Protein AF-A0A060VW65-F1 (afdb_monomer)

Nearest PDB structures (foldseek):
  5bnf-assembly1_A  TM=9.179E-01  e=5.893E-21  Sus scrofa
  5bni-assembly2_B  TM=9.238E-01  e=1.793E-20  Sus scrofa
  3gh3-assembly1_A  TM=9.048E-01  e=2.548E-20  Bos taurus
  3gc6-assembly1_A  TM=9.077E-01  e=8.067E-19  Bos taurus
  3i9l-assembly1_B  TM=8.899E-01  e=3.289E-18  Aplysia californica

Radius of gyration: 24.09 Å; Cα contacts (8 Å, |Δi|>4): 482; chains: 1; bounding box: 47×82×67 Å

Sequence (299 aa):
MGLCAVLSLVVILAISLGVVHSHALSSSSPSSGSLKKTIIDKCEAFIQNNKSSSANNCQKIWSAFQQAFVGRDPCNVPMEAYDPLIHTVIQDPVCNRMLFWSKTKKIVHDFTEKRDCFLTLEDTLVGFIMNGLTWCGKEESNETFTTGCPGWTDCVNNTVRSFWNRASAAFADAACGDVTAMLNGSIATPFSPTSIFATIEVKRFKAAKVKSLSVVLVTKENKGTTCDDPSLQDLQKEIETKLKYNCKAVPESKIQDCISHPDTACGACCYVAGNLKCISQPIRSYHHLNSLDFVATEI

Structure (mmCIF, N/CA/C/O backbone):
data_AF-A0A060VW65-F1
#
_entry.id   AF-A0A060VW65-F1
#
loop_
_atom_site.group_PDB
_atom_site.id
_atom_site.type_symbol
_atom_site.label_atom_id
_atom_site.label_alt_id
_atom_site.label_comp_id
_atom_site.label_asym_id
_atom_site.label_entity_id
_atom_site.label_seq_id
_atom_site.pdbx_PDB_ins_code
_atom_site.Cartn_x
_atom_site.Cartn_y
_atom_site.Cartn_z
_atom_site.occupancy
_atom_site.B_iso_or_equiv
_atom_site.auth_seq_id
_atom_site.auth_comp_id
_atom_site.auth_asym_id
_atom_site.auth_atom_id
_atom_site.pdbx_PDB_model_num
ATOM 1 N N . MET A 1 1 ? 5.668 65.412 39.598 1.00 57.41 1 MET A N 1
ATOM 2 C CA . MET A 1 1 ? 6.238 64.190 38.979 1.00 57.41 1 MET A CA 1
ATOM 3 C C . MET A 1 1 ? 5.690 62.871 39.551 1.00 57.41 1 MET A C 1
ATOM 5 O O . MET A 1 1 ? 6.041 61.830 39.020 1.00 57.41 1 MET A O 1
ATOM 9 N N . GLY A 1 2 ? 4.821 62.869 40.578 1.00 58.75 2 GLY A N 1
ATOM 10 C CA . GLY A 1 2 ? 4.362 61.624 41.225 1.00 58.75 2 GLY A CA 1
ATOM 11 C C . GLY A 1 2 ? 3.142 60.932 40.597 1.00 58.75 2 GLY A C 1
ATOM 12 O O . GLY A 1 2 ? 3.055 59.715 40.653 1.00 58.75 2 GLY A O 1
ATOM 13 N N . LEU A 1 3 ? 2.218 61.664 39.962 1.00 51.56 3 LEU A N 1
ATOM 14 C CA . LEU A 1 3 ? 0.957 61.070 39.482 1.00 51.56 3 LEU A CA 1
ATOM 15 C C . LEU A 1 3 ? 1.128 60.205 38.217 1.00 51.56 3 LEU A C 1
ATOM 17 O O . LEU A 1 3 ? 0.553 59.124 38.132 1.00 51.56 3 LEU A O 1
ATOM 21 N N . CYS A 1 4 ? 1.964 60.635 37.263 1.00 54.97 4 CYS A N 1
ATOM 22 C CA . CYS A 1 4 ? 2.218 59.869 36.034 1.00 54.97 4 CYS A CA 1
ATOM 23 C C . CYS A 1 4 ? 2.999 58.575 36.292 1.00 54.97 4 CYS A C 1
ATOM 25 O O . CYS A 1 4 ? 2.760 57.581 35.619 1.00 54.97 4 CYS A O 1
ATOM 27 N N . ALA A 1 5 ? 3.904 58.559 37.276 1.00 58.34 5 ALA A N 1
ATOM 28 C CA . ALA A 1 5 ? 4.669 57.358 37.614 1.00 58.34 5 ALA A CA 1
ATOM 29 C C . ALA A 1 5 ? 3.778 56.265 38.229 1.00 58.34 5 ALA A C 1
ATOM 31 O O . ALA A 1 5 ? 3.939 55.087 37.917 1.00 58.34 5 ALA A O 1
ATOM 32 N N . VAL A 1 6 ? 2.799 56.661 39.051 1.00 60.84 6 VAL A N 1
ATOM 33 C CA . VAL A 1 6 ? 1.845 55.735 39.681 1.00 60.84 6 VAL A CA 1
ATOM 34 C C . VAL A 1 6 ? 0.867 55.165 38.650 1.00 60.84 6 VAL A C 1
ATOM 36 O O . VAL A 1 6 ? 0.644 53.958 38.634 1.00 60.84 6 VAL A O 1
ATOM 39 N N . LEU A 1 7 ? 0.345 55.992 37.736 1.00 57.66 7 LEU A N 1
ATOM 40 C CA . LEU A 1 7 ? -0.537 55.533 36.653 1.00 57.66 7 LEU A CA 1
ATOM 41 C C . LEU A 1 7 ? 0.166 54.544 35.709 1.00 57.66 7 LEU A C 1
ATOM 43 O O . LEU A 1 7 ? -0.415 53.518 35.362 1.00 57.66 7 LEU A O 1
ATOM 47 N N . SER A 1 8 ? 1.430 54.795 35.357 1.00 59.59 8 SER A N 1
ATOM 48 C CA . SER A 1 8 ? 2.210 53.877 34.517 1.00 59.59 8 SER A CA 1
ATOM 49 C C . SER A 1 8 ? 2.473 52.529 35.197 1.00 59.59 8 SER A C 1
ATOM 51 O O . SER A 1 8 ? 2.392 51.494 34.540 1.00 59.59 8 SER A O 1
ATOM 53 N N . LEU A 1 9 ? 2.729 52.506 36.513 1.00 59.59 9 LEU A N 1
ATOM 54 C CA . LEU A 1 9 ? 2.936 51.253 37.250 1.00 59.59 9 LEU A CA 1
ATOM 55 C C . LEU A 1 9 ? 1.658 50.401 37.334 1.00 59.59 9 LEU A C 1
ATOM 57 O O . LEU A 1 9 ? 1.726 49.180 37.199 1.00 59.59 9 LEU A O 1
ATOM 61 N N . VAL A 1 10 ? 0.496 51.036 37.522 1.00 60.78 10 VAL A N 1
ATOM 62 C CA . VAL A 1 10 ? -0.801 50.340 37.602 1.00 60.78 10 VAL A CA 1
ATOM 63 C C . VAL A 1 10 ? -1.179 49.715 36.256 1.00 60.78 10 VAL A C 1
ATOM 65 O O . VAL A 1 10 ? -1.656 48.582 36.224 1.00 60.78 10 VAL A O 1
ATOM 68 N N . VAL A 1 11 ? -0.903 50.397 35.139 1.00 59.19 11 VAL A N 1
ATOM 69 C CA . VAL A 1 11 ? -1.142 49.853 33.790 1.00 59.19 11 VAL A CA 1
ATOM 70 C C . VAL A 1 11 ? -0.221 48.661 33.496 1.00 59.19 11 VAL A C 1
ATOM 72 O O . VAL A 1 11 ? -0.685 47.654 32.969 1.00 59.19 11 VAL A O 1
ATOM 75 N N . ILE A 1 12 ? 1.054 48.716 33.895 1.00 59.62 12 ILE A N 1
ATOM 76 C CA . ILE A 1 12 ? 2.002 47.603 33.702 1.00 59.62 12 ILE A CA 1
ATOM 77 C C . ILE A 1 12 ? 1.599 46.373 34.534 1.00 59.62 12 ILE A C 1
ATOM 79 O O . ILE A 1 12 ? 1.676 45.252 34.033 1.00 59.62 12 ILE A O 1
ATOM 83 N N . LEU A 1 13 ? 1.118 46.566 35.768 1.00 56.78 13 LEU A N 1
ATOM 84 C CA . LEU A 1 13 ? 0.617 45.479 36.620 1.00 56.78 13 LEU A CA 1
ATOM 85 C C . LEU A 1 13 ? -0.703 44.877 36.108 1.00 56.78 13 LEU A C 1
ATOM 87 O O . LEU A 1 13 ? -0.894 43.666 36.186 1.00 56.78 13 LEU A O 1
ATOM 91 N N . ALA A 1 14 ? -1.599 45.688 35.539 1.00 57.28 14 ALA A N 1
ATOM 92 C CA . ALA A 1 14 ? -2.831 45.192 34.921 1.00 57.28 14 ALA A CA 1
ATOM 93 C C . ALA A 1 14 ? -2.553 44.390 33.635 1.00 57.28 14 ALA A C 1
ATOM 95 O O . ALA A 1 14 ? -3.196 43.368 33.394 1.00 57.28 14 ALA A O 1
ATOM 96 N N . ILE A 1 15 ? -1.557 44.802 32.839 1.00 55.16 15 ILE A N 1
ATOM 97 C CA . ILE A 1 15 ? -1.116 44.061 31.650 1.00 55.16 15 ILE A CA 1
ATOM 98 C C . ILE A 1 15 ? -0.409 42.764 32.060 1.00 55.16 15 ILE A C 1
ATOM 100 O O . ILE A 1 15 ? -0.684 41.723 31.471 1.00 55.16 15 ILE A O 1
ATOM 104 N N . SER A 1 16 ? 0.438 42.766 33.094 1.00 54.03 16 SER A N 1
ATOM 105 C CA . SER A 1 16 ? 1.102 41.535 33.541 1.00 54.03 16 SER A CA 1
ATOM 106 C C . SER A 1 16 ? 0.124 40.533 34.168 1.00 54.03 16 SER A C 1
ATOM 108 O O . SER A 1 16 ? 0.230 39.342 33.890 1.00 54.03 16 SER A O 1
ATOM 110 N N . LEU A 1 17 ? -0.895 40.980 34.909 1.00 49.06 17 LEU A N 1
ATOM 111 C CA . LEU A 1 17 ? -1.946 40.095 35.435 1.00 49.06 17 LEU A CA 1
ATOM 112 C C . LEU A 1 17 ? -2.916 39.592 34.347 1.00 49.06 17 LEU A C 1
ATOM 114 O O . LEU A 1 17 ? -3.362 38.447 34.427 1.00 49.06 17 LEU A O 1
ATOM 118 N N . GLY A 1 18 ? -3.192 40.387 33.305 1.00 47.22 18 GLY A N 1
ATOM 119 C CA . GLY A 1 18 ? -3.984 39.966 32.138 1.00 47.22 18 GLY A CA 1
ATOM 120 C C . GLY A 1 18 ? -3.244 39.000 31.199 1.00 47.22 18 GLY A C 1
ATOM 121 O O . GLY A 1 18 ? -3.854 38.091 30.631 1.00 47.22 18 GLY A O 1
ATOM 122 N N . VAL A 1 19 ? -1.919 39.137 31.084 1.00 47.88 19 VAL A N 1
ATOM 123 C CA . VAL A 1 19 ? -1.060 38.244 30.285 1.00 47.88 19 VAL A CA 1
ATOM 124 C C . VAL A 1 19 ? -0.793 36.923 31.017 1.00 47.88 19 VAL A C 1
ATOM 126 O O . VAL A 1 19 ? -0.760 35.872 30.381 1.00 47.88 19 VAL A O 1
ATOM 129 N N . VAL A 1 20 ? -0.709 36.923 32.352 1.00 45.88 20 VAL A N 1
ATOM 130 C CA . VAL A 1 20 ? -0.541 35.683 33.136 1.00 45.88 20 VAL A CA 1
ATOM 131 C C . VAL A 1 20 ? -1.845 34.867 33.231 1.00 45.88 20 VAL A C 1
ATOM 133 O O . VAL A 1 20 ? -1.782 33.648 33.354 1.00 45.88 20 VAL A O 1
ATOM 136 N N . HIS A 1 21 ? -3.025 35.481 33.063 1.00 41.69 21 HIS A N 1
ATOM 137 C CA . HIS A 1 21 ? -4.305 34.751 32.971 1.00 41.69 21 HIS A CA 1
ATOM 138 C C . HIS A 1 21 ? -4.647 34.208 31.571 1.00 41.69 21 HIS A C 1
ATOM 140 O O . HIS A 1 21 ? -5.617 33.467 31.437 1.00 41.69 21 HIS A O 1
ATOM 146 N N . SER A 1 22 ? -3.854 34.521 30.539 1.00 44.94 22 SER A N 1
ATOM 147 C CA . SER A 1 22 ? -4.140 34.110 29.149 1.00 44.94 22 SER A CA 1
ATOM 148 C C . SER A 1 22 ? -3.207 33.015 28.609 1.00 44.94 22 SER A C 1
ATOM 150 O O . SER A 1 22 ? -3.326 32.623 27.452 1.00 44.94 22 SER A O 1
ATOM 152 N N . HIS A 1 23 ? -2.310 32.474 29.442 1.00 38.62 23 HIS A N 1
ATOM 153 C CA . HIS A 1 23 ? -1.395 31.387 29.063 1.00 38.62 23 HIS A CA 1
ATOM 154 C C . HIS A 1 23 ? -1.543 30.108 29.895 1.00 38.62 23 HIS A C 1
ATOM 156 O O . HIS A 1 23 ? -0.679 29.235 29.847 1.00 38.62 23 HIS A O 1
ATOM 162 N N . ALA A 1 24 ? -2.697 29.903 30.533 1.00 37.97 24 ALA A N 1
ATOM 163 C CA . ALA A 1 24 ? -3.223 28.548 30.656 1.00 37.97 24 ALA A CA 1
ATOM 164 C C . ALA A 1 24 ? -3.790 28.145 29.283 1.00 37.97 24 ALA A C 1
ATOM 166 O O . ALA A 1 24 ? -5.002 28.035 29.097 1.00 37.97 24 ALA A O 1
ATOM 167 N N . LEU A 1 25 ? -2.904 27.981 28.288 1.00 40.22 25 LEU A N 1
ATOM 168 C CA . LEU A 1 25 ? -3.241 27.200 27.108 1.00 40.22 25 LEU A CA 1
ATOM 169 C C . LEU A 1 25 ? -3.577 25.815 27.634 1.00 40.22 25 LEU A C 1
ATOM 171 O O . LEU A 1 25 ? -2.693 25.055 28.021 1.00 40.22 25 LEU A O 1
ATOM 175 N N . SER A 1 26 ? -4.879 25.565 27.695 1.00 39.25 26 SER A N 1
ATOM 176 C CA . SER A 1 26 ? -5.518 24.267 27.735 1.00 39.25 26 SER A CA 1
ATOM 177 C C . SER A 1 26 ? -4.559 23.191 27.240 1.00 39.25 26 SER A C 1
ATOM 179 O O . SER A 1 26 ? -4.372 23.017 26.033 1.00 39.25 26 SER A O 1
ATOM 181 N N . SER A 1 27 ? -3.967 22.445 28.171 1.00 38.97 27 SER A N 1
ATOM 182 C CA . SER A 1 27 ? -3.438 21.116 27.907 1.00 38.97 27 SER A CA 1
ATOM 183 C C . SER A 1 27 ? -4.635 20.214 27.618 1.00 38.97 27 SER A C 1
ATOM 185 O O . SER A 1 27 ? -5.015 19.344 28.397 1.00 38.97 27 SER A O 1
ATOM 187 N N . SER A 1 28 ? -5.285 20.473 26.481 1.00 43.19 28 SER A N 1
ATOM 188 C CA . SER A 1 28 ? -6.210 19.540 25.876 1.00 43.19 28 SER A CA 1
ATOM 189 C C . SER A 1 28 ? -5.366 18.334 25.495 1.00 43.19 28 SER A C 1
ATOM 191 O O . SER A 1 28 ? -4.716 18.294 24.455 1.00 43.19 28 SER A O 1
ATOM 193 N N . SER A 1 29 ? -5.315 17.358 26.404 1.00 46.72 29 SER A N 1
ATOM 194 C CA . SER A 1 29 ? -5.031 15.984 26.010 1.00 46.72 29 SER A CA 1
ATOM 195 C C . SER A 1 29 ? -5.903 15.728 24.784 1.00 46.72 29 SER A C 1
ATOM 197 O O . SER A 1 29 ? -7.104 16.014 24.871 1.00 46.72 29 SER A O 1
ATOM 199 N N . PRO A 1 30 ? -5.353 15.303 23.635 1.00 49.19 30 PRO A N 1
ATOM 200 C CA . PRO A 1 30 ? -6.172 15.106 22.458 1.00 49.19 30 PRO A CA 1
ATOM 201 C C . PRO A 1 30 ? -7.094 13.922 22.746 1.00 49.19 30 PRO A C 1
ATOM 203 O O . PRO A 1 30 ? -6.716 12.755 22.679 1.00 49.19 30 PRO A O 1
ATOM 206 N N . SER A 1 31 ? -8.297 14.265 23.195 1.00 54.69 31 SER A N 1
ATOM 207 C CA . SER A 1 31 ? -9.314 13.327 23.617 1.00 54.69 31 SER A CA 1
ATOM 208 C C . SER A 1 31 ? -9.979 12.771 22.368 1.00 54.69 31 SER A C 1
ATOM 210 O O . SER A 1 31 ? -10.155 13.481 21.375 1.00 54.69 31 SER A O 1
ATOM 212 N N . SER A 1 32 ? -10.334 11.491 22.417 1.00 60.59 32 SER A N 1
ATOM 213 C CA . SER A 1 32 ? -11.078 10.703 21.423 1.00 60.59 32 SER A CA 1
ATOM 214 C C . SER A 1 32 ? -11.983 11.483 20.439 1.00 60.59 32 SER A C 1
ATOM 216 O O . SER A 1 32 ? -12.028 11.151 19.252 1.00 60.59 32 SER A O 1
ATOM 218 N N . GLY A 1 33 ? -12.661 12.552 20.883 1.00 72.50 33 GLY A N 1
ATOM 219 C CA . GLY A 1 33 ? -13.500 13.414 20.043 1.00 72.50 33 GLY A CA 1
ATOM 220 C C . GLY A 1 33 ? -12.774 14.109 18.879 1.00 72.50 33 GLY A C 1
ATOM 221 O O . GLY A 1 33 ? -13.357 14.240 17.804 1.00 72.50 33 GLY A O 1
ATOM 222 N N . SER A 1 34 ? -11.505 14.498 19.047 1.00 88.00 34 SER A N 1
ATOM 223 C CA . SER A 1 34 ? -10.718 15.153 17.986 1.00 88.00 34 SER A CA 1
ATOM 224 C C . SER A 1 34 ? -10.367 14.189 16.845 1.00 88.00 34 SER A C 1
ATOM 226 O O . SER A 1 34 ? -10.523 14.520 15.665 1.00 88.00 34 SER A O 1
ATOM 228 N N . LEU A 1 35 ? -9.981 12.952 17.183 1.00 93.56 35 LEU A N 1
ATOM 229 C CA . LEU A 1 35 ? -9.692 11.920 16.184 1.00 93.56 35 LEU A CA 1
ATOM 230 C C . LEU A 1 35 ? -10.960 11.525 15.422 1.00 93.56 35 LEU A C 1
ATOM 232 O O . LEU A 1 35 ? -10.948 11.483 14.192 1.00 93.56 35 LEU A O 1
ATOM 236 N N . LYS A 1 36 ? -12.064 11.289 16.145 1.00 95.69 36 LYS A N 1
ATOM 237 C CA . LYS A 1 36 ? -13.360 10.961 15.540 1.00 95.69 36 LYS A CA 1
ATOM 238 C C . LYS A 1 36 ? -13.780 12.016 14.523 1.00 95.69 36 LYS A C 1
ATOM 240 O O . LYS A 1 36 ? -14.146 11.672 13.401 1.00 95.69 36 LYS A O 1
ATOM 245 N N . LYS A 1 37 ? -13.710 13.293 14.913 1.00 95.81 37 LYS A N 1
ATOM 246 C CA . LYS A 1 37 ? -14.045 14.409 14.029 1.00 95.81 37 LYS A CA 1
ATOM 247 C C . LYS A 1 37 ? -13.149 14.426 12.791 1.00 95.81 37 LYS A C 1
ATOM 249 O O . LYS A 1 37 ? -13.673 14.456 11.6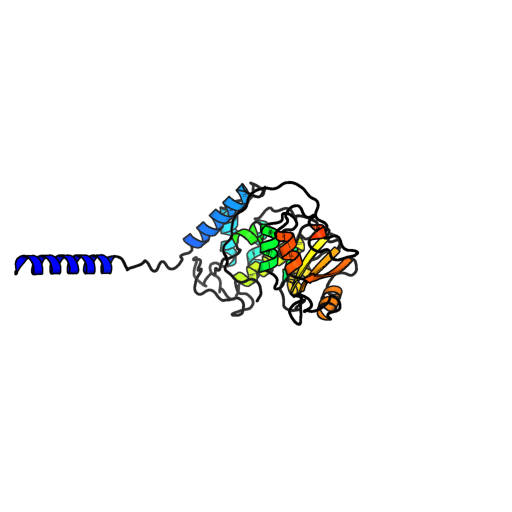87 1.00 95.81 37 LYS A O 1
ATOM 254 N N . THR A 1 38 ? -11.833 14.320 12.970 1.00 95.81 38 THR A N 1
ATOM 255 C CA . THR A 1 38 ? -10.871 14.287 11.857 1.00 95.81 38 THR A CA 1
ATOM 256 C C . THR A 1 38 ? -11.193 13.177 10.851 1.00 95.81 38 THR A C 1
ATOM 258 O O . THR A 1 38 ? -11.220 13.427 9.649 1.00 95.81 38 THR A O 1
ATOM 261 N N . ILE A 1 39 ? -11.477 11.957 11.319 1.00 96.19 39 ILE A N 1
ATOM 262 C CA . ILE A 1 39 ? -11.789 10.826 10.432 1.00 96.19 39 ILE A CA 1
ATOM 263 C C . ILE A 1 39 ? -13.117 11.031 9.698 1.00 96.19 39 ILE A C 1
ATOM 265 O O . ILE A 1 39 ? -13.190 10.761 8.500 1.00 96.19 39 ILE A O 1
ATOM 269 N N . ILE A 1 40 ? -14.155 11.515 10.387 1.00 97.00 40 ILE A N 1
ATOM 270 C CA . ILE A 1 40 ? -15.453 11.796 9.758 1.00 97.00 40 ILE A CA 1
ATOM 271 C C . ILE A 1 40 ? -15.307 12.890 8.701 1.00 97.00 40 ILE A C 1
ATOM 273 O O . ILE A 1 40 ? -15.729 12.673 7.569 1.00 97.00 40 ILE A O 1
ATOM 277 N N . ASP A 1 41 ? -14.651 14.004 9.032 1.00 96.06 41 ASP A N 1
ATOM 278 C CA . ASP A 1 41 ? -14.461 15.127 8.113 1.00 96.06 41 ASP A CA 1
ATOM 279 C C . ASP A 1 41 ? -13.675 14.678 6.859 1.00 96.06 41 ASP A C 1
ATOM 281 O O . ASP A 1 41 ? -14.077 14.970 5.731 1.00 96.06 41 ASP A O 1
ATOM 285 N N . LYS A 1 42 ? -12.596 13.891 7.028 1.00 95.50 42 LYS A N 1
ATOM 286 C CA . LYS A 1 42 ? -11.837 13.310 5.901 1.00 95.50 42 LYS A CA 1
ATOM 287 C C . LYS A 1 42 ? -12.691 12.351 5.067 1.00 95.50 42 LYS A C 1
ATOM 289 O O . LYS A 1 42 ? -12.603 12.367 3.842 1.00 95.50 42 LYS A O 1
ATOM 294 N N . CYS A 1 43 ? -13.508 11.517 5.708 1.00 96.38 43 CYS A N 1
ATOM 295 C CA . CYS A 1 43 ? -14.381 10.563 5.027 1.00 96.38 43 CYS A CA 1
ATOM 296 C C . CYS A 1 43 ? -15.445 11.271 4.178 1.00 96.38 43 CYS A C 1
ATOM 298 O O . CYS A 1 43 ? -15.616 10.942 3.004 1.00 96.38 43 CYS A O 1
ATOM 300 N N . GLU A 1 44 ? -16.121 12.274 4.739 1.00 95.00 44 GLU A N 1
ATOM 301 C CA . GLU A 1 44 ? -17.139 13.053 4.031 1.00 95.00 44 GLU A CA 1
ATOM 302 C C . GLU A 1 44 ? -16.526 13.815 2.852 1.00 95.00 44 GLU A C 1
ATOM 304 O O . GLU A 1 44 ? -17.058 13.755 1.741 1.00 95.00 44 GLU A O 1
ATOM 309 N N . ALA A 1 45 ? -15.362 14.441 3.057 1.00 93.38 45 ALA A N 1
ATOM 310 C CA . ALA A 1 45 ? -14.620 15.103 1.988 1.00 93.38 45 ALA A CA 1
ATOM 311 C C . ALA A 1 45 ? -14.221 14.125 0.871 1.00 93.38 45 ALA A C 1
ATOM 313 O O . ALA A 1 45 ? -14.345 14.451 -0.309 1.00 93.38 45 ALA A O 1
ATOM 314 N N . PHE A 1 46 ? -13.778 12.911 1.210 1.00 92.38 46 PHE A N 1
ATOM 315 C CA . PHE A 1 46 ? -13.427 11.910 0.205 1.00 92.38 46 PHE A CA 1
ATOM 316 C C . PHE A 1 46 ? -14.647 11.483 -0.620 1.00 92.38 46 PHE A C 1
ATOM 318 O O . PHE A 1 46 ? -14.568 11.428 -1.846 1.00 92.38 46 PHE A O 1
ATOM 325 N N . ILE A 1 47 ? -15.782 11.211 0.033 1.00 90.81 47 ILE A N 1
ATOM 326 C CA . ILE A 1 47 ? -17.016 10.790 -0.649 1.00 90.81 47 ILE A CA 1
ATOM 327 C C . ILE A 1 47 ? -17.519 11.877 -1.601 1.00 90.81 47 ILE A C 1
ATOM 329 O O . ILE A 1 47 ? -17.891 11.567 -2.732 1.00 90.81 47 ILE A O 1
ATOM 333 N N . GLN A 1 48 ? -17.492 13.140 -1.169 1.00 88.81 48 GLN A N 1
ATOM 334 C CA . GLN A 1 48 ? -17.936 14.273 -1.984 1.00 88.81 48 GLN A CA 1
ATOM 335 C C . GLN A 1 48 ? -17.064 14.480 -3.230 1.00 88.81 48 GLN A C 1
ATOM 337 O O . GLN A 1 48 ? -17.594 14.808 -4.291 1.00 88.81 48 GLN A O 1
ATOM 342 N N . ASN A 1 49 ? -15.750 14.264 -3.122 1.00 85.44 49 ASN A N 1
ATOM 343 C CA . ASN A 1 49 ? -14.807 14.617 -4.184 1.00 85.44 49 ASN A CA 1
ATOM 344 C C . ASN A 1 49 ? -14.448 13.457 -5.135 1.00 85.44 49 ASN A C 1
ATOM 346 O O . ASN A 1 49 ? -14.109 13.717 -6.286 1.00 85.44 49 ASN A O 1
ATOM 350 N N . ASN A 1 50 ? -14.547 12.185 -4.718 1.00 74.38 50 ASN A N 1
ATOM 351 C CA . ASN A 1 50 ? -13.885 11.074 -5.434 1.00 74.38 50 ASN A CA 1
ATOM 352 C C . ASN A 1 50 ? -14.795 10.057 -6.147 1.00 74.38 50 ASN A C 1
ATOM 354 O O . ASN A 1 50 ? -14.386 8.917 -6.349 1.00 74.38 50 ASN A O 1
ATOM 358 N N . LYS A 1 51 ? -16.035 10.404 -6.535 1.00 66.50 51 LYS A N 1
ATOM 359 C CA . LYS A 1 51 ? -17.025 9.431 -7.080 1.00 66.50 51 LYS A CA 1
ATOM 360 C C . LYS A 1 51 ? -17.121 8.135 -6.246 1.00 66.50 51 LYS A C 1
ATOM 362 O O . LYS A 1 51 ? -17.479 7.079 -6.766 1.00 66.50 51 LYS A O 1
ATOM 367 N N . SER A 1 52 ? -16.780 8.209 -4.958 1.00 76.00 52 SER A N 1
ATOM 368 C CA . SER A 1 52 ? -16.885 7.077 -4.048 1.00 76.00 52 SER A CA 1
ATOM 369 C C . SER A 1 52 ? -18.359 6.762 -3.829 1.00 76.00 52 SER A C 1
ATOM 371 O O . SER A 1 52 ? -19.225 7.626 -3.994 1.00 76.00 52 SER A O 1
ATOM 373 N N . SER A 1 53 ? -18.658 5.518 -3.463 1.00 80.31 53 SER A N 1
ATOM 374 C CA . SER A 1 53 ? -20.036 5.111 -3.219 1.00 80.31 53 SER A CA 1
ATOM 375 C C . SER A 1 53 ? -20.652 5.979 -2.124 1.00 80.31 53 SER A C 1
ATOM 377 O O . SER A 1 53 ? -20.170 5.993 -0.990 1.00 80.31 53 SER A O 1
ATOM 379 N N . SER A 1 54 ? -21.757 6.661 -2.436 1.00 77.19 54 SER A N 1
ATOM 380 C CA . SER A 1 54 ? -22.545 7.414 -1.450 1.00 77.19 54 SER A CA 1
ATOM 381 C C . SER A 1 54 ? -23.162 6.512 -0.374 1.00 77.19 54 SER A C 1
ATOM 383 O O . SER A 1 54 ? -23.650 7.007 0.638 1.00 77.19 54 SER A O 1
ATOM 385 N N . ALA A 1 55 ? -23.116 5.187 -0.564 1.00 85.00 55 ALA A N 1
ATOM 386 C CA . ALA A 1 55 ? -23.489 4.209 0.450 1.00 85.00 55 ALA A CA 1
ATOM 387 C C . ALA A 1 55 ? -22.447 4.080 1.581 1.00 85.00 55 ALA A C 1
ATOM 389 O O . ALA A 1 55 ? -22.770 3.522 2.633 1.00 85.00 55 ALA A O 1
ATOM 390 N N . ASN A 1 56 ? -21.223 4.597 1.404 1.00 91.00 56 ASN A N 1
ATOM 391 C CA . ASN A 1 56 ? -20.232 4.658 2.476 1.00 91.00 56 ASN A CA 1
ATOM 392 C C . ASN A 1 56 ? -20.728 5.582 3.596 1.00 91.00 56 ASN A C 1
ATOM 394 O O . ASN A 1 56 ? -20.992 6.763 3.390 1.00 91.00 56 ASN A O 1
ATOM 398 N N . ASN A 1 57 ? -20.852 5.039 4.808 1.00 95.44 57 ASN A N 1
ATOM 399 C CA . ASN A 1 57 ? -21.354 5.772 5.966 1.00 95.44 57 ASN A CA 1
ATOM 400 C C . ASN A 1 57 ? -20.210 6.062 6.944 1.00 95.44 57 ASN A C 1
ATOM 402 O O . ASN A 1 57 ? -19.748 5.161 7.645 1.00 95.44 57 ASN A O 1
ATOM 406 N N . CYS A 1 58 ? -19.789 7.326 7.029 1.00 96.75 58 CYS A N 1
ATOM 407 C CA . CYS A 1 58 ? -18.630 7.740 7.824 1.00 96.75 58 CYS A CA 1
ATOM 408 C C . CYS A 1 58 ? -18.768 7.456 9.329 1.00 96.75 58 CYS A C 1
ATOM 410 O O . CYS A 1 58 ? -17.774 7.150 9.985 1.00 96.75 58 CYS A O 1
ATOM 412 N N . GLN A 1 59 ? -19.988 7.467 9.881 1.00 97.19 59 GLN A N 1
ATOM 413 C CA . GLN A 1 59 ? -20.213 7.070 11.277 1.00 97.19 59 GLN A CA 1
ATOM 414 C C . GLN A 1 59 ? -20.010 5.565 11.470 1.00 97.19 59 GLN A C 1
ATOM 416 O O . GLN A 1 59 ? -19.353 5.163 12.426 1.00 97.19 59 GLN A O 1
ATOM 421 N N . LYS A 1 60 ? -20.523 4.730 10.556 1.00 97.56 60 LYS A N 1
ATOM 422 C CA . LYS A 1 60 ? -20.304 3.274 10.607 1.00 97.56 60 LYS A CA 1
ATOM 423 C C . LYS A 1 60 ? -18.832 2.918 10.422 1.00 97.56 60 LYS A C 1
ATOM 425 O O . LYS A 1 60 ? -18.334 2.063 11.144 1.00 97.56 60 LYS A O 1
ATOM 430 N N . ILE A 1 61 ? -18.142 3.602 9.507 1.00 97.50 61 ILE A N 1
ATOM 431 C CA . ILE A 1 61 ? -16.697 3.454 9.288 1.00 97.50 61 ILE A CA 1
ATOM 432 C C . ILE A 1 61 ? -15.938 3.778 10.578 1.00 97.50 61 ILE A C 1
ATOM 434 O O . ILE 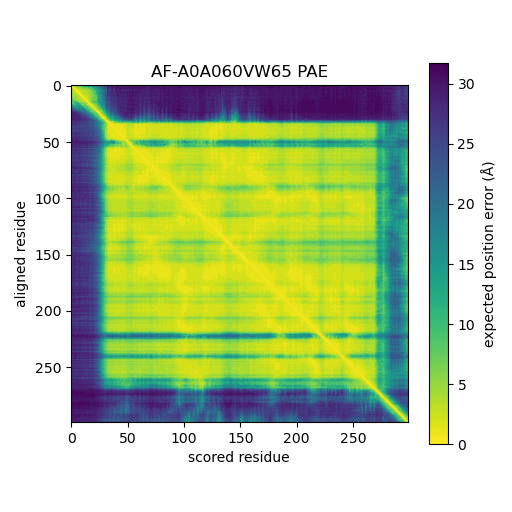A 1 61 ? -15.148 2.955 11.031 1.00 97.50 61 ILE A O 1
ATOM 438 N N . TRP A 1 62 ? -16.229 4.917 11.220 1.00 97.31 62 TRP A N 1
ATOM 439 C CA . TRP A 1 62 ? -15.639 5.254 12.518 1.00 97.31 62 TRP A CA 1
ATOM 440 C C . TRP A 1 62 ? -15.929 4.185 13.580 1.00 97.31 62 TRP A C 1
ATOM 442 O O . TRP A 1 62 ? -15.015 3.757 14.278 1.00 97.31 62 TRP A O 1
ATOM 452 N N . SER A 1 63 ? -17.180 3.735 13.709 1.00 97.38 63 SER A N 1
ATOM 453 C CA . SER A 1 63 ? -17.552 2.723 14.704 1.00 97.38 63 SER A CA 1
ATOM 454 C C . SER A 1 63 ? -16.813 1.399 14.490 1.00 97.38 63 SER A C 1
ATOM 456 O O . SER A 1 63 ? -16.295 0.838 15.454 1.00 97.38 63 SER A O 1
ATOM 458 N N . ALA A 1 64 ? -16.718 0.924 13.244 1.00 98.19 64 ALA A N 1
ATOM 459 C CA . ALA A 1 64 ? -15.985 -0.293 12.899 1.00 98.19 64 ALA A CA 1
ATOM 460 C C . ALA A 1 64 ? -14.474 -0.142 13.138 1.00 98.19 64 ALA A C 1
ATOM 462 O O . ALA A 1 64 ? -13.829 -1.058 13.641 1.00 98.19 64 ALA A O 1
ATOM 463 N N . PHE A 1 65 ? -13.918 1.031 12.827 1.00 98.06 65 PHE A N 1
ATOM 464 C CA . PHE A 1 65 ? -12.527 1.372 13.111 1.00 98.06 65 PHE A CA 1
ATOM 465 C C . PHE A 1 65 ? -12.227 1.370 14.618 1.00 98.06 65 PHE A C 1
ATOM 467 O O . PHE A 1 65 ? -11.286 0.718 15.064 1.00 98.06 65 PHE A O 1
ATOM 474 N N . GLN A 1 66 ? -13.046 2.062 15.412 1.00 97.56 66 GLN A N 1
ATOM 475 C CA . GLN A 1 66 ? -12.856 2.204 16.855 1.00 97.56 66 GLN A CA 1
ATOM 476 C C . GLN A 1 66 ? -12.932 0.852 17.584 1.00 97.56 66 GLN A C 1
ATOM 478 O O . GLN A 1 66 ? -12.157 0.588 18.507 1.00 97.56 66 GLN A O 1
ATOM 483 N N . GLN A 1 67 ? -13.829 -0.033 17.141 1.00 97.44 67 GLN A N 1
ATOM 484 C CA . GLN A 1 67 ? -14.009 -1.369 17.713 1.00 97.44 67 GLN A CA 1
ATOM 485 C C . GLN A 1 67 ? -12.739 -2.237 17.652 1.00 97.44 67 GLN A C 1
ATOM 487 O O . GLN A 1 67 ? -12.569 -3.139 18.477 1.00 97.44 67 GLN A O 1
ATOM 492 N N . ALA A 1 68 ? -11.837 -1.974 16.703 1.00 97.94 68 ALA A N 1
ATOM 493 C CA . ALA A 1 68 ? -10.631 -2.772 16.523 1.00 97.94 68 ALA A CA 1
ATOM 494 C C . ALA A 1 68 ? -9.666 -2.679 17.715 1.00 97.94 68 ALA A C 1
ATOM 496 O O . ALA A 1 68 ? -8.986 -3.658 18.012 1.00 97.94 68 ALA A O 1
ATOM 497 N N . PHE A 1 69 ? -9.610 -1.540 18.415 1.00 96.88 69 PHE A N 1
ATOM 498 C CA . PHE A 1 69 ? -8.553 -1.263 19.398 1.00 96.88 69 PHE A CA 1
ATOM 499 C C . PHE A 1 69 ? -9.042 -0.784 20.770 1.00 96.88 69 PHE A C 1
ATOM 501 O O . PHE A 1 69 ? -8.278 -0.851 21.730 1.00 96.88 69 PHE A O 1
ATOM 508 N N . VAL A 1 70 ? -10.273 -0.281 20.896 1.00 96.62 70 VAL A N 1
ATOM 509 C CA . VAL A 1 70 ? -10.784 0.197 22.191 1.00 96.62 70 VAL A CA 1
ATOM 510 C C . VAL A 1 70 ? -10.885 -0.954 23.197 1.00 96.62 70 VAL A C 1
ATOM 512 O O . VAL A 1 70 ? -11.269 -2.067 22.840 1.00 96.62 70 VAL A O 1
ATOM 515 N N . GLY A 1 71 ? -10.507 -0.688 24.451 1.00 96.31 71 GLY A N 1
ATOM 516 C CA . GLY A 1 71 ? -10.470 -1.683 25.523 1.00 96.31 71 GLY A CA 1
ATOM 517 C C . GLY A 1 71 ? -9.352 -2.721 25.407 1.00 96.31 71 GLY A C 1
ATOM 518 O O . GLY A 1 71 ? -9.338 -3.664 26.194 1.00 96.31 71 GLY A O 1
ATOM 519 N N . ARG A 1 72 ? -8.433 -2.589 24.439 1.00 96.88 72 ARG A N 1
ATOM 520 C CA . ARG A 1 72 ? -7.338 -3.543 24.201 1.00 96.88 72 ARG A CA 1
ATOM 521 C C . ARG A 1 72 ? -5.984 -2.964 24.592 1.00 96.88 72 ARG A C 1
ATOM 523 O O . ARG A 1 72 ? -5.777 -1.752 24.518 1.00 96.88 72 ARG A O 1
ATOM 530 N N . ASP A 1 73 ? -5.051 -3.853 24.924 1.00 96.81 73 ASP A N 1
ATOM 531 C CA . ASP A 1 73 ? -3.627 -3.528 24.981 1.00 96.81 73 ASP A CA 1
ATOM 532 C C . ASP A 1 73 ? -3.177 -2.988 23.608 1.00 96.81 73 ASP A C 1
ATOM 534 O O . ASP A 1 73 ? -3.329 -3.682 22.593 1.00 96.81 73 ASP A O 1
ATOM 538 N N . PRO A 1 74 ? -2.630 -1.759 23.542 1.00 96.50 74 PRO A N 1
ATOM 539 C CA . PRO A 1 74 ? -2.220 -1.143 22.287 1.00 96.50 74 PRO A CA 1
ATOM 540 C C . PRO A 1 74 ? -1.082 -1.876 21.564 1.00 96.50 74 PRO A C 1
ATOM 542 O O . PRO A 1 74 ? -0.874 -1.600 20.380 1.00 96.50 74 PRO A O 1
ATOM 545 N N . CYS A 1 75 ? -0.380 -2.797 22.234 1.00 97.38 75 CYS A N 1
ATOM 546 C CA . CYS A 1 75 ? 0.633 -3.684 21.661 1.00 97.38 75 CYS A CA 1
ATOM 547 C C . CYS A 1 75 ? 0.117 -5.072 21.256 1.00 97.38 75 CYS A C 1
ATOM 549 O O . CYS A 1 75 ? 0.872 -5.847 20.660 1.00 97.38 75 CYS A O 1
ATOM 551 N N . ASN A 1 76 ? -1.149 -5.387 21.541 1.00 97.25 76 ASN A N 1
ATOM 552 C CA . ASN A 1 76 ? -1.756 -6.685 21.264 1.00 97.25 76 ASN A CA 1
ATOM 553 C C . ASN A 1 76 ? -3.061 -6.545 20.463 1.00 97.25 76 ASN A C 1
ATOM 555 O O . ASN A 1 76 ? -4.116 -7.072 20.827 1.00 97.25 76 ASN A O 1
ATOM 559 N N . VAL A 1 77 ? -2.987 -5.819 19.346 1.00 97.94 77 VAL A N 1
ATOM 560 C CA . VAL A 1 77 ? -4.094 -5.679 18.395 1.00 97.94 77 VAL A CA 1
ATOM 561 C C . VAL A 1 77 ? -3.737 -6.462 17.131 1.00 97.94 77 VAL A C 1
ATOM 563 O O . VAL A 1 77 ? -2.870 -6.013 16.386 1.00 97.94 77 VAL A O 1
ATOM 566 N N . PRO A 1 78 ? -4.346 -7.628 16.852 1.00 97.62 78 PRO A N 1
ATOM 567 C CA . PRO A 1 78 ? -4.079 -8.362 15.615 1.00 97.62 78 PRO A CA 1
ATOM 568 C C . PRO A 1 78 ? -4.632 -7.605 14.399 1.00 97.62 78 PRO A C 1
ATOM 570 O O . PRO A 1 78 ? -5.583 -6.831 14.518 1.00 97.62 78 PRO A O 1
ATOM 573 N N . MET A 1 79 ? -4.066 -7.829 13.211 1.00 97.31 79 MET A N 1
ATOM 574 C CA . MET A 1 79 ? -4.506 -7.137 11.990 1.00 97.31 79 MET A CA 1
ATOM 575 C C . MET A 1 79 ? -5.965 -7.471 11.621 1.00 97.31 79 MET A C 1
ATOM 577 O O . MET A 1 79 ? -6.697 -6.614 11.129 1.00 97.31 79 MET A O 1
ATOM 581 N N . GLU A 1 80 ? -6.425 -8.678 11.948 1.00 98.19 80 GLU A N 1
ATOM 582 C CA . GLU A 1 80 ? -7.797 -9.168 11.766 1.00 98.19 80 GLU A CA 1
ATOM 583 C C . GLU A 1 80 ? -8.818 -8.377 12.596 1.00 98.19 80 GLU A C 1
ATOM 585 O O . GLU A 1 80 ? -9.994 -8.320 12.244 1.00 98.19 80 GLU A O 1
ATOM 590 N N . ALA A 1 81 ? -8.390 -7.681 13.660 1.00 98.44 81 ALA A N 1
ATOM 591 C CA . ALA A 1 81 ? -9.278 -6.795 14.414 1.00 98.44 81 ALA A CA 1
ATOM 592 C C . ALA A 1 81 ? -9.874 -5.675 13.537 1.00 98.44 81 ALA A C 1
ATOM 594 O O . ALA A 1 81 ? -10.937 -5.148 13.860 1.00 98.44 81 ALA A O 1
ATOM 595 N N . TYR A 1 82 ? -9.222 -5.344 12.416 1.00 98.62 82 TYR A N 1
ATOM 596 C CA . TYR A 1 82 ? -9.689 -4.365 11.436 1.00 98.62 82 TYR A CA 1
ATOM 597 C C . TYR A 1 82 ? -10.528 -4.966 10.293 1.00 98.62 82 TYR A C 1
ATOM 599 O O . TYR A 1 82 ? -10.986 -4.214 9.433 1.00 98.62 82 TYR A O 1
ATOM 607 N N . ASP A 1 83 ? -10.797 -6.277 10.273 1.00 98.38 83 ASP A N 1
ATOM 608 C CA . ASP A 1 83 ? -11.696 -6.896 9.281 1.00 98.38 83 ASP A CA 1
ATOM 609 C C . ASP A 1 83 ? -13.063 -6.199 9.174 1.00 98.38 83 ASP A C 1
ATOM 611 O O . ASP A 1 83 ? -13.494 -5.917 8.051 1.00 98.38 83 ASP A O 1
ATOM 615 N N . PRO A 1 84 ? -13.754 -5.858 10.285 1.00 98.25 84 PRO A N 1
ATOM 616 C CA . PRO A 1 84 ? -15.044 -5.175 10.207 1.00 98.25 84 PRO A CA 1
ATOM 617 C C . PRO A 1 84 ? -14.962 -3.826 9.487 1.00 98.25 84 PRO A C 1
ATOM 619 O O . PRO A 1 84 ? -15.871 -3.478 8.733 1.00 98.25 84 PRO A O 1
ATOM 622 N N . LEU A 1 85 ? -13.868 -3.078 9.676 1.00 97.88 85 LEU A N 1
ATOM 623 C CA . LEU A 1 85 ? -13.637 -1.814 8.979 1.00 97.88 85 LEU A CA 1
ATOM 624 C C . LEU A 1 85 ? -13.491 -2.04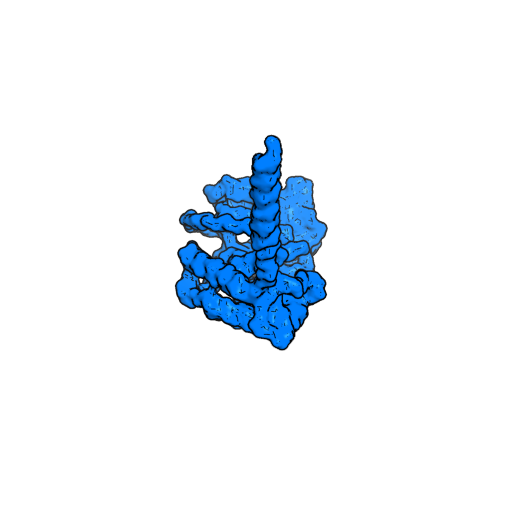2 7.472 1.00 97.88 85 LEU A C 1
ATOM 626 O O . LEU A 1 85 ? -14.173 -1.381 6.691 1.00 97.88 85 LEU A O 1
ATOM 630 N N . ILE A 1 86 ? -12.649 -2.999 7.071 1.00 96.81 86 ILE A N 1
ATOM 631 C CA . ILE A 1 86 ? -12.422 -3.310 5.654 1.00 96.81 86 ILE A CA 1
ATOM 632 C C . ILE A 1 86 ? -13.721 -3.741 4.966 1.00 96.81 86 ILE A C 1
ATOM 634 O O . ILE A 1 86 ? -13.998 -3.288 3.861 1.00 96.81 86 ILE A O 1
ATOM 638 N N . HIS A 1 87 ? -14.552 -4.554 5.622 1.00 95.62 87 HIS A N 1
ATOM 639 C CA . HIS A 1 87 ? -15.837 -4.992 5.065 1.00 95.62 87 HIS A CA 1
ATOM 640 C C . HIS A 1 87 ? -16.930 -3.913 5.081 1.00 95.62 87 HIS A C 1
ATOM 642 O O . HIS A 1 87 ? -17.915 -4.033 4.355 1.00 95.62 87 HIS A O 1
ATOM 648 N N . THR A 1 88 ? -16.786 -2.870 5.904 1.00 95.12 88 THR A N 1
ATOM 649 C CA . THR A 1 88 ? -17.744 -1.752 5.954 1.00 95.12 88 THR A CA 1
ATOM 650 C C . THR A 1 88 ? -17.590 -0.820 4.754 1.00 95.12 88 THR A C 1
ATOM 652 O O . THR A 1 88 ? -18.557 -0.174 4.349 1.00 95.12 88 THR A O 1
ATOM 655 N N . VAL A 1 89 ? -16.385 -0.729 4.192 1.00 92.62 89 VAL A N 1
ATOM 656 C CA . VAL A 1 89 ? -16.074 0.197 3.103 1.00 92.62 89 VAL A CA 1
ATOM 657 C C . VAL A 1 89 ? -16.385 -0.443 1.758 1.00 92.62 89 VAL A C 1
ATOM 659 O O . VAL A 1 89 ? -15.878 -1.508 1.417 1.00 92.62 89 VAL A O 1
ATOM 662 N N . ILE A 1 90 ? -17.193 0.251 0.963 1.00 87.56 90 ILE A N 1
ATOM 663 C CA . ILE A 1 90 ? -17.503 -0.124 -0.412 1.00 87.56 90 ILE A CA 1
ATOM 664 C C . ILE A 1 90 ? -16.555 0.641 -1.327 1.00 87.56 90 ILE A C 1
ATOM 666 O O . ILE A 1 90 ? -16.665 1.864 -1.466 1.00 87.56 90 ILE A O 1
ATOM 670 N N . GLN A 1 91 ? -15.633 -0.084 -1.953 1.00 85.56 91 GLN A N 1
ATOM 671 C CA . GLN A 1 91 ? -14.711 0.476 -2.928 1.00 85.56 91 GLN A CA 1
ATOM 672 C C . GLN A 1 91 ? -14.363 -0.558 -3.995 1.00 85.56 91 GLN A C 1
ATOM 674 O O . GLN A 1 91 ? -13.850 -1.633 -3.685 1.00 85.56 91 GLN A O 1
ATOM 679 N N . ASP A 1 92 ? -14.608 -0.203 -5.253 1.00 87.81 92 ASP A N 1
ATOM 680 C CA . ASP A 1 92 ? -14.221 -1.035 -6.385 1.00 87.81 92 ASP A CA 1
ATOM 681 C C . ASP A 1 92 ? -12.715 -0.910 -6.661 1.00 87.81 92 ASP A C 1
ATOM 683 O O . ASP A 1 92 ? -12.145 0.181 -6.543 1.00 87.81 92 ASP A O 1
ATOM 687 N N . PRO A 1 93 ? -12.040 -2.004 -7.049 1.00 87.94 93 PRO A N 1
ATOM 688 C CA . PRO A 1 93 ? -10.644 -1.933 -7.441 1.00 87.94 93 PRO A CA 1
ATOM 689 C C . PRO A 1 93 ? -10.476 -1.169 -8.758 1.00 87.94 93 PRO A C 1
ATOM 691 O O . PRO A 1 93 ? -11.182 -1.400 -9.742 1.00 87.94 93 PRO A O 1
ATOM 694 N N . VAL A 1 94 ? -9.464 -0.307 -8.813 1.00 89.00 94 VAL A N 1
ATOM 695 C CA . VAL A 1 94 ? -9.067 0.420 -10.027 1.00 89.00 94 VAL A CA 1
ATOM 696 C C . VAL A 1 94 ? -8.046 -0.393 -10.829 1.00 89.00 94 VAL A C 1
ATOM 698 O O . VAL A 1 94 ? -6.848 -0.109 -10.827 1.00 89.00 94 VAL A O 1
ATOM 701 N N . CYS A 1 95 ? -8.517 -1.447 -11.508 1.00 91.75 95 CYS A N 1
ATOM 702 C CA . CYS A 1 95 ? -7.646 -2.362 -12.256 1.00 91.75 95 CYS A CA 1
ATOM 703 C C . CYS A 1 95 ? -6.698 -1.631 -13.222 1.00 91.75 95 CYS A C 1
ATOM 705 O O . CYS A 1 95 ? -7.072 -0.645 -13.860 1.00 91.75 95 CYS A O 1
ATOM 707 N N . ASN A 1 96 ? -5.489 -2.172 -13.392 1.00 92.25 96 ASN A N 1
ATOM 708 C CA . ASN A 1 96 ? -4.396 -1.600 -14.197 1.00 92.25 96 ASN A CA 1
ATOM 709 C C . ASN A 1 96 ? -3.765 -0.309 -13.637 1.00 92.25 96 ASN A C 1
ATOM 711 O O . ASN A 1 96 ? -2.802 0.191 -14.210 1.00 92.25 96 ASN A O 1
ATOM 715 N N . ARG A 1 97 ? -4.303 0.258 -12.547 1.00 90.56 97 ARG A N 1
ATOM 716 C CA . ARG A 1 97 ? -3.864 1.547 -11.986 1.00 90.56 97 ARG A CA 1
ATOM 717 C C . ARG A 1 97 ? -3.368 1.458 -10.542 1.00 90.56 97 ARG A C 1
ATOM 719 O O . ARG A 1 97 ? -2.977 2.471 -9.974 1.00 90.56 97 ARG A O 1
ATOM 726 N N . MET A 1 98 ? -3.378 0.275 -9.939 1.00 94.56 98 MET A N 1
ATOM 727 C CA . MET A 1 98 ? -2.964 0.102 -8.546 1.00 94.56 98 MET A CA 1
ATOM 728 C C . MET A 1 98 ? -1.438 0.167 -8.434 1.00 94.56 98 MET A C 1
ATOM 730 O O . MET A 1 98 ? -0.724 -0.577 -9.118 1.00 94.56 98 MET A O 1
ATOM 734 N N . LEU A 1 99 ? -0.960 1.073 -7.581 1.00 95.81 99 LEU A N 1
ATOM 735 C CA . LEU A 1 99 ? 0.453 1.341 -7.340 1.00 95.81 99 LEU A CA 1
ATOM 736 C C . LEU A 1 99 ? 0.819 1.016 -5.893 1.00 95.81 99 LEU A C 1
ATOM 738 O O . LEU A 1 99 ? 0.365 1.657 -4.950 1.00 95.81 99 LEU A O 1
ATOM 742 N N . PHE A 1 100 ? 1.680 0.020 -5.751 1.00 97.94 100 PHE A N 1
ATOM 743 C CA . PHE A 1 100 ? 2.339 -0.344 -4.508 1.00 97.94 100 PHE A CA 1
ATOM 744 C C . PHE A 1 100 ? 3.658 0.411 -4.394 1.00 97.94 100 PHE A C 1
ATOM 746 O O . PHE A 1 100 ? 4.229 0.862 -5.395 1.00 97.94 100 PHE A O 1
ATOM 753 N N . TRP A 1 101 ? 4.177 0.546 -3.184 1.00 97.56 101 TRP A N 1
ATOM 754 C CA . TRP A 1 101 ? 5.435 1.238 -2.978 1.00 97.56 101 TRP A CA 1
ATOM 755 C C . TRP A 1 101 ? 6.146 0.740 -1.723 1.00 97.56 101 TRP A C 1
ATOM 757 O O . TR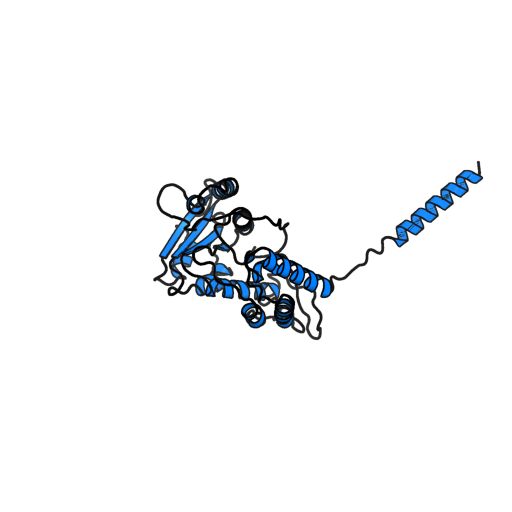P A 1 101 ? 5.518 0.254 -0.792 1.00 97.56 101 TRP A O 1
ATOM 767 N N . SER A 1 102 ? 7.474 0.839 -1.715 1.00 96.69 102 SER A N 1
ATOM 768 C CA . SER A 1 102 ? 8.301 0.500 -0.552 1.00 96.69 102 SER A CA 1
ATOM 769 C C . SER A 1 102 ? 9.487 1.452 -0.504 1.00 96.69 102 SER A C 1
ATOM 771 O O . SER A 1 102 ? 10.303 1.506 -1.433 1.00 96.69 102 SER A O 1
ATOM 773 N N . LYS A 1 103 ? 9.567 2.225 0.587 1.00 94.81 103 LYS A N 1
ATOM 774 C CA . LYS A 1 103 ? 10.603 3.249 0.838 1.00 94.81 103 LYS A CA 1
ATOM 775 C C . LYS A 1 103 ? 10.700 4.346 -0.234 1.00 94.81 103 LYS A C 1
ATOM 777 O O . LYS A 1 103 ? 11.766 4.927 -0.447 1.00 94.81 103 LYS A O 1
ATOM 782 N N . THR A 1 104 ? 9.588 4.633 -0.905 1.00 95.00 104 THR A N 1
ATOM 783 C CA . THR A 1 104 ? 9.438 5.636 -1.983 1.00 95.00 104 THR A CA 1
ATOM 784 C C . THR A 1 104 ? 8.236 6.561 -1.752 1.00 95.00 104 THR A C 1
ATOM 786 O O . THR A 1 104 ? 7.811 7.258 -2.670 1.00 95.00 104 THR A O 1
ATOM 789 N N . LYS A 1 105 ? 7.723 6.617 -0.511 1.00 92.06 105 LYS A N 1
ATOM 790 C CA . LYS A 1 105 ? 6.531 7.376 -0.092 1.00 92.06 105 LYS A CA 1
ATOM 791 C C . LYS A 1 105 ? 6.421 8.753 -0.750 1.00 92.06 105 LYS A C 1
ATOM 793 O O . LYS A 1 105 ? 5.425 9.060 -1.393 1.00 92.06 105 LYS A O 1
ATOM 798 N N . LYS A 1 106 ? 7.471 9.571 -0.608 1.00 92.75 106 LYS A N 1
ATOM 799 C CA . LYS A 1 106 ? 7.466 10.963 -1.069 1.00 92.75 106 LYS A CA 1
ATOM 800 C C . LYS A 1 106 ? 7.208 11.072 -2.575 1.00 92.75 106 LYS A C 1
ATOM 802 O O . LYS A 1 106 ? 6.256 11.725 -2.979 1.00 92.75 106 LYS A O 1
ATOM 807 N N . ILE A 1 107 ? 8.040 10.426 -3.396 1.00 92.50 107 ILE A N 1
ATOM 808 C CA . ILE A 1 107 ? 7.938 10.540 -4.858 1.00 92.50 107 ILE A CA 1
ATOM 809 C C . ILE A 1 107 ? 6.639 9.922 -5.387 1.00 92.50 107 ILE A C 1
ATOM 811 O O . ILE A 1 107 ? 6.083 10.410 -6.365 1.00 92.50 107 ILE A O 1
ATOM 815 N N . VAL A 1 108 ? 6.137 8.876 -4.726 1.00 92.69 108 VAL A N 1
ATOM 816 C CA . VAL A 1 108 ? 4.881 8.213 -5.089 1.00 92.69 108 VAL A CA 1
ATOM 817 C C . VAL A 1 108 ? 3.679 9.117 -4.825 1.00 92.69 108 VAL A C 1
ATOM 819 O O . VAL A 1 108 ? 2.854 9.268 -5.720 1.00 92.69 108 VAL A O 1
ATOM 822 N N . HIS A 1 109 ? 3.600 9.767 -3.661 1.00 90.00 109 HIS A N 1
ATOM 823 C CA . HIS A 1 109 ? 2.502 10.698 -3.374 1.00 90.00 109 HIS A CA 1
ATOM 824 C C . HIS A 1 109 ? 2.603 11.993 -4.182 1.00 90.00 109 HIS A C 1
ATOM 826 O O . HIS A 1 109 ? 1.594 12.438 -4.720 1.00 90.00 109 HIS A O 1
ATOM 832 N N . ASP A 1 110 ? 3.811 12.543 -4.375 1.00 91.12 110 ASP A N 1
ATOM 833 C CA . ASP A 1 110 ? 4.014 13.670 -5.298 1.00 91.12 110 ASP A CA 1
ATOM 834 C C . ASP A 1 110 ? 3.506 13.321 -6.711 1.00 91.12 110 ASP A C 1
ATOM 836 O O . ASP A 1 110 ? 3.014 14.185 -7.443 1.00 91.12 110 ASP A O 1
ATOM 840 N N . PHE A 1 111 ? 3.649 12.050 -7.108 1.00 89.62 111 PHE A N 1
ATOM 841 C CA . PHE A 1 111 ? 3.178 11.546 -8.386 1.00 89.62 111 PHE A CA 1
ATOM 842 C C . PHE A 1 111 ? 1.655 11.415 -8.432 1.00 89.62 111 PHE A C 1
ATOM 844 O O . PHE A 1 111 ? 1.046 11.997 -9.329 1.00 89.62 111 PHE A O 1
ATOM 851 N N . THR A 1 112 ? 1.031 10.683 -7.506 1.00 89.62 112 THR A N 1
ATOM 852 C CA . THR A 1 112 ? -0.419 10.423 -7.555 1.00 89.62 112 THR A CA 1
ATOM 853 C C . THR A 1 112 ? -1.261 11.667 -7.276 1.00 89.62 112 THR A C 1
ATOM 855 O O . THR A 1 112 ? -2.328 11.806 -7.867 1.00 89.62 112 THR A O 1
ATOM 858 N N . GLU A 1 113 ? -0.757 12.633 -6.501 1.00 88.06 113 GLU A N 1
ATOM 859 C CA . GLU A 1 113 ? -1.447 13.911 -6.267 1.00 88.06 113 GLU A CA 1
ATOM 860 C C . GLU A 1 113 ? -1.555 14.758 -7.545 1.00 88.06 113 GLU A C 1
ATOM 862 O O . GLU A 1 113 ? -2.563 15.421 -7.793 1.00 88.06 113 GLU A O 1
ATOM 867 N N . LYS A 1 114 ? -0.506 14.756 -8.373 1.00 86.81 114 LYS A N 1
ATOM 868 C CA . LYS A 1 114 ? -0.420 15.617 -9.566 1.00 86.81 114 LYS A CA 1
ATOM 869 C C . LYS A 1 114 ? -0.821 14.901 -10.848 1.00 86.81 114 LYS A C 1
ATOM 871 O O . LYS A 1 114 ? -1.048 15.556 -11.867 1.00 86.81 114 LYS A O 1
ATOM 876 N N . ARG A 1 115 ? -0.872 13.567 -10.834 1.00 84.12 115 ARG A N 1
ATOM 877 C CA . ARG A 1 115 ? -1.079 12.734 -12.021 1.00 84.12 115 ARG A CA 1
ATOM 878 C C . ARG A 1 115 ? -2.146 11.677 -11.763 1.00 84.12 115 ARG A C 1
ATOM 880 O O . ARG A 1 115 ? -1.917 10.716 -11.036 1.00 84.12 115 ARG A O 1
ATOM 887 N N . ASP A 1 116 ? -3.252 11.766 -12.501 1.00 85.62 116 ASP A N 1
ATOM 888 C CA . ASP A 1 116 ? -4.328 10.760 -12.517 1.00 85.62 116 ASP A CA 1
ATOM 889 C C . ASP A 1 116 ? -3.938 9.509 -13.337 1.00 85.62 116 ASP A C 1
ATOM 891 O O . ASP A 1 116 ? -4.569 9.121 -14.318 1.00 85.62 116 ASP A O 1
ATOM 895 N N . CYS A 1 117 ? -2.814 8.897 -12.977 1.00 85.50 117 CYS A N 1
ATOM 896 C CA . CYS A 1 117 ? -2.249 7.736 -13.659 1.00 85.50 117 CYS A CA 1
ATOM 897 C C . CYS A 1 117 ? -2.460 6.469 -12.836 1.00 85.50 117 CYS A C 1
ATOM 899 O O . CYS A 1 117 ? -2.970 5.462 -13.331 1.00 85.50 117 CYS A O 1
ATOM 901 N N . PHE A 1 118 ? -2.100 6.560 -11.562 1.00 89.81 118 PHE A N 1
ATOM 902 C CA . PHE A 1 118 ? -2.091 5.468 -10.609 1.00 89.81 118 PHE A CA 1
ATOM 903 C C . PHE A 1 118 ? -2.807 5.882 -9.330 1.00 89.81 118 PHE A C 1
ATOM 905 O O . PHE A 1 118 ? -3.142 7.050 -9.161 1.00 89.81 118 PHE A O 1
ATOM 912 N N . LEU A 1 119 ? -3.056 4.905 -8.470 1.00 90.75 119 LEU A N 1
ATOM 913 C CA . LEU A 1 119 ? -3.697 5.075 -7.179 1.00 90.75 119 LEU A CA 1
ATOM 914 C C . LEU A 1 119 ? -2.984 4.169 -6.171 1.00 90.75 119 LEU A C 1
ATOM 916 O O . LEU A 1 119 ? -2.825 2.972 -6.442 1.00 90.75 119 LEU A O 1
ATOM 920 N N . THR A 1 120 ? -2.545 4.719 -5.042 1.00 95.56 120 THR A N 1
ATOM 921 C CA . THR A 1 120 ? -1.925 3.947 -3.953 1.00 95.56 120 THR A CA 1
ATOM 922 C C . THR A 1 120 ? -2.953 3.551 -2.900 1.00 95.56 120 THR A C 1
ATOM 924 O O . THR A 1 120 ? -4.113 3.958 -2.954 1.00 95.56 120 THR A O 1
ATOM 927 N N . LEU A 1 121 ? -2.548 2.760 -1.903 1.00 96.31 121 LEU A N 1
ATOM 928 C CA . LEU A 1 121 ? -3.418 2.469 -0.766 1.00 96.31 121 LEU A CA 1
ATOM 929 C C . LEU A 1 121 ? -3.917 3.765 -0.103 1.00 96.31 121 LEU A C 1
ATOM 931 O O . LEU A 1 121 ? -5.098 3.873 0.212 1.00 96.31 121 LEU A O 1
ATOM 935 N N . GLU A 1 122 ? -3.054 4.757 0.080 1.00 95.12 122 GLU A N 1
ATOM 936 C CA . GLU A 1 122 ? -3.373 6.039 0.722 1.00 95.12 122 GLU A CA 1
ATOM 937 C C . GLU A 1 122 ? -4.341 6.915 -0.082 1.00 95.12 122 GLU A C 1
ATOM 939 O O . GLU A 1 122 ? -4.959 7.808 0.488 1.00 95.12 122 GLU A O 1
ATOM 944 N N . ASP A 1 123 ? -4.518 6.628 -1.368 1.00 92.75 123 ASP A N 1
ATOM 945 C CA . ASP A 1 123 ? -5.487 7.293 -2.239 1.00 92.75 123 ASP A CA 1
ATOM 946 C C . ASP A 1 123 ? -6.875 6.603 -2.201 1.00 92.75 123 ASP A C 1
ATOM 948 O O . ASP A 1 123 ? -7.846 7.083 -2.786 1.00 92.75 123 ASP A O 1
ATOM 952 N N . THR A 1 124 ? -6.999 5.458 -1.516 1.00 93.44 124 THR A N 1
ATOM 953 C CA . THR A 1 124 ? -8.292 4.803 -1.235 1.00 93.44 124 THR A CA 1
ATOM 954 C C . THR A 1 124 ? -9.029 5.481 -0.084 1.00 93.44 124 THR A C 1
ATOM 956 O O . THR A 1 124 ? -8.401 6.146 0.729 1.00 93.44 124 THR A O 1
ATOM 959 N N . LEU A 1 125 ? -10.339 5.250 0.088 1.00 94.31 125 LEU A N 1
ATOM 960 C CA . LEU A 1 125 ? -11.084 5.831 1.216 1.00 94.31 125 LEU A CA 1
ATOM 961 C C . LEU A 1 125 ? -10.451 5.469 2.572 1.00 94.31 125 LEU A C 1
ATOM 963 O O . LEU A 1 125 ? -10.231 6.349 3.399 1.00 94.31 125 LEU A O 1
ATOM 967 N N . VAL A 1 126 ? -10.136 4.189 2.804 1.00 94.88 126 VAL A N 1
ATOM 968 C CA . VAL A 1 126 ? -9.558 3.726 4.081 1.00 94.88 126 VAL A CA 1
ATOM 969 C C . VAL A 1 126 ? -8.138 4.246 4.276 1.00 94.88 126 VAL A C 1
ATOM 971 O O . VAL A 1 126 ? -7.806 4.703 5.368 1.00 94.88 126 VAL A O 1
ATOM 974 N N . GLY A 1 127 ? -7.305 4.212 3.236 1.00 95.19 127 GLY A N 1
ATOM 975 C CA . GLY A 1 127 ? -5.954 4.754 3.332 1.00 95.19 127 GLY A CA 1
ATOM 976 C C . GLY A 1 127 ? -5.966 6.264 3.548 1.00 95.19 127 GLY A C 1
ATOM 977 O O . GLY A 1 127 ? -5.313 6.743 4.469 1.00 95.19 127 GLY A O 1
ATOM 978 N N . PHE A 1 128 ? -6.779 7.002 2.793 1.00 94.38 128 PHE A N 1
ATOM 979 C CA . PHE A 1 128 ? -6.877 8.457 2.863 1.00 94.38 128 PHE A CA 1
ATOM 980 C C . PHE A 1 128 ? -7.276 8.927 4.256 1.00 94.38 128 PHE A C 1
ATOM 982 O O . PHE A 1 128 ? -6.590 9.768 4.838 1.00 94.38 128 PHE A O 1
ATOM 989 N N . ILE A 1 129 ? -8.354 8.377 4.832 1.00 95.31 129 ILE A N 1
ATOM 990 C CA . ILE A 1 129 ? -8.850 8.827 6.142 1.00 95.31 129 ILE A CA 1
ATOM 991 C C . ILE A 1 129 ? -7.860 8.520 7.268 1.00 95.31 129 ILE A C 1
ATOM 993 O O . ILE A 1 129 ? -7.761 9.320 8.198 1.00 95.31 129 ILE A O 1
ATOM 997 N N . MET A 1 130 ? -7.071 7.448 7.149 1.00 95.31 130 MET A N 1
ATOM 998 C CA . MET A 1 130 ? -6.119 7.018 8.179 1.00 95.31 130 MET A CA 1
ATOM 999 C C . MET A 1 130 ? -4.694 7.542 7.980 1.00 95.31 130 MET A C 1
ATOM 1001 O O . MET A 1 130 ? -3.918 7.576 8.936 1.00 95.31 130 MET A O 1
ATOM 1005 N N . ASN A 1 131 ? -4.348 7.995 6.773 1.00 88.94 131 ASN A N 1
ATOM 1006 C CA . ASN A 1 131 ? -3.031 8.548 6.481 1.00 88.94 131 ASN A CA 1
ATOM 1007 C C . ASN A 1 131 ? -2.744 9.748 7.391 1.00 88.94 131 ASN A C 1
ATOM 1009 O O . ASN A 1 131 ? -3.608 10.611 7.590 1.00 88.94 131 ASN A O 1
ATOM 1013 N N . GLY A 1 132 ? -1.537 9.797 7.950 1.00 87.31 132 GLY A N 1
ATOM 1014 C CA . GLY A 1 132 ? -1.147 10.883 8.843 1.00 87.31 132 GLY A CA 1
ATOM 1015 C C . GLY A 1 132 ? -1.558 10.716 10.309 1.00 87.31 132 GLY A C 1
ATOM 1016 O O . GLY A 1 132 ? -1.263 11.598 11.111 1.00 87.31 132 GLY A O 1
ATOM 1017 N N . LEU A 1 133 ? -2.277 9.652 10.680 1.00 93.56 133 LEU A N 1
ATOM 1018 C CA . LEU A 1 133 ? -2.879 9.537 12.012 1.00 93.56 133 LEU A CA 1
ATOM 1019 C C . LEU A 1 133 ? -2.160 8.515 12.898 1.00 93.56 133 LEU A C 1
ATOM 1021 O O . LEU A 1 133 ? -1.638 7.507 12.426 1.00 93.56 133 LEU A O 1
ATOM 1025 N N . THR A 1 134 ? -2.211 8.765 14.205 1.00 94.50 134 THR A N 1
ATOM 1026 C CA . THR A 1 134 ? -1.797 7.834 15.259 1.00 94.50 134 THR A CA 1
ATOM 1027 C C . THR A 1 134 ? -2.940 7.693 16.250 1.00 94.50 134 THR A C 1
ATOM 1029 O O . THR A 1 134 ? -3.570 8.681 16.631 1.00 94.50 134 THR A O 1
ATOM 1032 N N . TRP A 1 135 ? -3.210 6.466 16.673 1.00 97.00 135 TRP A N 1
ATOM 1033 C CA . TRP A 1 135 ? -4.263 6.157 17.629 1.00 97.00 135 TRP A CA 1
ATOM 1034 C C . TRP A 1 135 ? -3.887 4.929 18.441 1.00 97.00 135 TRP A C 1
ATOM 1036 O O . TRP A 1 135 ? -3.025 4.156 18.033 1.00 97.00 135 TRP A O 1
ATOM 1046 N N . CYS A 1 136 ? -4.542 4.743 19.579 1.00 97.12 136 CYS A N 1
ATOM 1047 C CA . CYS A 1 136 ? -4.500 3.519 20.353 1.00 97.12 136 CYS A CA 1
ATOM 1048 C C . CYS A 1 136 ? -5.646 3.440 21.360 1.00 97.12 136 CYS A C 1
ATOM 1050 O O . CYS A 1 136 ? -6.316 4.432 21.661 1.00 97.12 136 CYS A O 1
ATOM 1052 N N . GLY A 1 137 ? -5.886 2.223 21.841 1.00 96.12 137 GLY A N 1
ATOM 1053 C CA . GLY A 1 137 ? -6.730 1.965 22.998 1.00 96.12 137 GLY A CA 1
ATOM 1054 C C . GLY A 1 137 ? -5.887 1.784 24.251 1.00 96.12 137 GLY A C 1
ATOM 1055 O O . GLY A 1 137 ? -4.668 1.963 24.241 1.00 96.12 137 GLY A O 1
ATOM 1056 N N . LYS A 1 138 ? -6.566 1.418 25.329 1.00 95.25 138 LYS A N 1
ATOM 1057 C CA . LYS A 1 138 ? -5.957 0.993 26.581 1.00 95.25 138 LYS A CA 1
ATOM 1058 C C . LYS A 1 138 ? -6.861 -0.069 27.193 1.00 95.25 138 LYS A C 1
ATOM 1060 O O . LYS A 1 138 ? -8.084 0.045 27.085 1.00 95.25 138 LYS A O 1
ATOM 1065 N N . GLU A 1 139 ? -6.270 -1.076 27.829 1.00 95.12 139 GLU A N 1
ATOM 1066 C CA . GLU A 1 139 ? -7.036 -2.050 28.607 1.00 95.12 139 GLU A CA 1
ATOM 1067 C C . GLU A 1 139 ? -7.926 -1.338 29.628 1.00 95.12 139 GLU A C 1
ATOM 1069 O O . GLU A 1 139 ? -7.556 -0.298 30.180 1.00 95.12 139 GLU A O 1
ATOM 1074 N N . GLU A 1 140 ? -9.128 -1.882 29.824 1.00 92.75 140 GLU A N 1
ATOM 1075 C CA . GLU A 1 140 ? -10.132 -1.356 30.761 1.00 92.75 140 GLU A CA 1
ATOM 1076 C C . GLU A 1 140 ? -10.606 0.080 30.459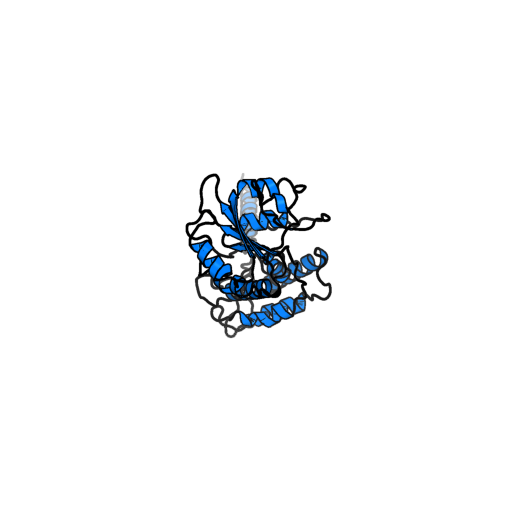 1.00 92.75 140 GLU A C 1
ATOM 1078 O O . GLU A 1 140 ? -11.276 0.706 31.280 1.00 92.75 140 GLU A O 1
ATOM 1083 N N . SER A 1 141 ? -10.313 0.610 29.267 1.00 93.56 141 SER A N 1
ATOM 1084 C CA . SER A 1 141 ? -10.769 1.928 28.829 1.00 93.56 141 SER A CA 1
ATOM 1085 C C . SER A 1 141 ? -11.570 1.857 27.537 1.00 93.56 141 SER A C 1
ATOM 1087 O O . SER A 1 141 ? -11.144 1.269 26.543 1.00 93.56 141 SER A O 1
ATOM 1089 N N . ASN A 1 142 ? -12.708 2.550 27.528 1.00 91.38 142 ASN A N 1
ATOM 1090 C CA . ASN A 1 142 ? -13.512 2.756 26.324 1.00 91.38 142 ASN A CA 1
ATOM 1091 C C . ASN A 1 142 ? -13.082 3.999 25.520 1.00 91.38 142 ASN A C 1
ATOM 1093 O O . ASN A 1 142 ? -13.746 4.383 24.556 1.00 91.38 142 ASN A O 1
ATOM 1097 N N . GLU A 1 143 ? -11.992 4.652 25.925 1.00 92.81 143 GLU A N 1
ATOM 1098 C CA . GLU A 1 143 ? -11.484 5.853 25.276 1.00 92.81 143 GLU A CA 1
ATOM 1099 C C . GLU A 1 143 ? -10.537 5.536 24.114 1.00 92.81 143 GLU A C 1
ATOM 1101 O O . GLU A 1 143 ? -10.031 4.427 23.933 1.00 92.81 143 GLU A O 1
ATOM 1106 N N . THR A 1 144 ? -10.297 6.559 23.302 1.00 94.88 144 THR A N 1
ATOM 1107 C CA . THR A 1 144 ? -9.306 6.543 22.229 1.00 94.88 144 THR A CA 1
ATOM 1108 C C . THR A 1 144 ? -8.249 7.584 22.529 1.00 94.88 144 THR A C 1
ATOM 1110 O O . THR A 1 144 ? -8.582 8.736 22.816 1.00 94.88 144 THR A O 1
ATOM 1113 N N . PHE A 1 145 ? -6.993 7.178 22.409 1.00 94.81 145 PHE A N 1
ATOM 1114 C CA . PHE A 1 145 ? -5.827 8.007 22.662 1.00 94.81 145 PHE A CA 1
ATOM 1115 C C . PHE A 1 145 ? -5.097 8.268 21.347 1.00 94.81 145 PHE A C 1
ATOM 1117 O O . PHE A 1 145 ? -5.043 7.391 20.489 1.00 94.81 145 PHE A O 1
ATOM 1124 N N . THR A 1 146 ? -4.521 9.458 21.184 1.00 94.12 146 THR A N 1
ATOM 1125 C CA . THR A 1 146 ? -3.624 9.790 20.056 1.00 94.12 146 THR A CA 1
ATOM 1126 C C . THR A 1 146 ? -2.210 10.144 20.526 1.00 94.12 146 THR A C 1
ATOM 1128 O O . THR A 1 146 ? -1.366 10.558 19.737 1.00 94.12 146 THR A O 1
ATOM 1131 N N . THR A 1 147 ? -1.950 10.007 21.826 1.00 91.56 147 THR A N 1
ATOM 1132 C CA . THR A 1 147 ? -0.669 10.270 22.494 1.00 91.56 147 THR A CA 1
ATOM 1133 C C . THR A 1 147 ? -0.339 9.105 23.409 1.00 91.56 147 THR A C 1
ATOM 1135 O O . THR A 1 147 ? -1.249 8.491 23.962 1.00 91.56 147 THR A O 1
ATOM 1138 N N . GLY A 1 148 ? 0.950 8.822 23.604 1.00 91.00 148 GLY A N 1
ATOM 1139 C CA . GLY A 1 148 ? 1.379 7.664 24.397 1.00 91.00 148 GLY A CA 1
ATO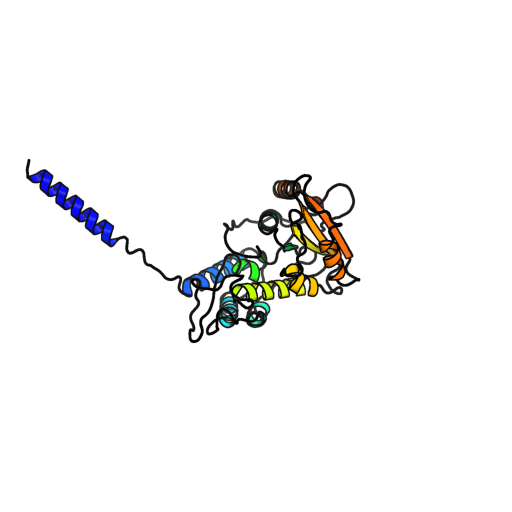M 1140 C C . GLY A 1 148 ? 1.084 6.322 23.721 1.00 91.00 148 GLY A C 1
ATOM 1141 O O . GLY A 1 148 ? 1.044 5.298 24.393 1.00 91.00 148 GLY A O 1
ATOM 1142 N N . CYS A 1 149 ? 0.856 6.331 22.406 1.00 94.88 149 CYS A N 1
ATOM 1143 C CA . CYS A 1 149 ? 0.665 5.123 21.620 1.00 94.88 149 CYS A CA 1
ATOM 1144 C C . CYS A 1 149 ? 2.017 4.531 21.203 1.00 94.88 149 CYS A C 1
ATOM 1146 O O . CYS A 1 149 ? 2.931 5.302 20.897 1.00 94.88 149 CYS A O 1
ATOM 1148 N N . PRO A 1 150 ? 2.139 3.193 21.151 1.00 95.31 150 PRO A N 1
ATOM 1149 C CA . PRO A 1 150 ? 3.348 2.533 20.676 1.00 95.31 150 PRO A CA 1
ATOM 1150 C C . PRO A 1 150 ? 3.667 2.933 19.233 1.00 95.31 150 PRO A C 1
ATOM 1152 O O . PRO A 1 150 ? 2.789 2.964 18.365 1.00 95.31 150 PRO A O 1
ATOM 1155 N N . GLY A 1 151 ? 4.938 3.228 18.984 1.00 91.12 151 GLY A N 1
ATOM 1156 C CA . GLY A 1 151 ? 5.492 3.443 17.659 1.00 91.12 151 GLY A CA 1
ATOM 1157 C C . GLY A 1 151 ? 5.659 2.141 16.875 1.00 91.12 151 GLY A C 1
ATOM 1158 O O . GLY A 1 151 ? 5.458 1.033 17.375 1.00 91.12 151 GLY A O 1
ATOM 1159 N N . TRP A 1 152 ? 6.081 2.276 15.616 1.00 89.00 152 TRP A N 1
ATOM 1160 C CA . TRP A 1 152 ? 6.185 1.163 14.665 1.00 89.00 152 TRP A CA 1
ATOM 1161 C C . TRP A 1 152 ? 7.026 -0.024 15.165 1.00 89.00 152 TRP A C 1
ATOM 1163 O O . TRP A 1 152 ? 6.701 -1.182 14.889 1.00 89.00 152 TRP A O 1
ATOM 1173 N N . THR A 1 153 ? 8.114 0.274 15.879 1.00 89.44 153 THR A N 1
ATOM 1174 C CA . THR A 1 153 ? 9.110 -0.697 16.354 1.00 89.44 153 THR A CA 1
ATOM 1175 C C . THR A 1 153 ? 8.918 -1.126 17.803 1.00 89.44 153 THR A C 1
ATOM 1177 O O . THR A 1 153 ? 9.580 -2.070 18.223 1.00 89.44 153 THR A O 1
ATOM 1180 N N . ASP A 1 154 ? 8.036 -0.470 18.560 1.00 93.12 154 ASP A N 1
ATOM 1181 C CA . ASP A 1 154 ? 7.894 -0.720 20.001 1.00 93.12 154 ASP A CA 1
ATOM 1182 C C . ASP A 1 154 ? 7.303 -2.109 20.271 1.00 93.12 154 ASP A C 1
ATOM 1184 O O . ASP A 1 154 ? 7.673 -2.781 21.230 1.00 93.12 154 ASP A O 1
ATOM 1188 N N . CYS A 1 155 ? 6.413 -2.569 19.388 1.00 94.38 155 CYS A N 1
ATOM 1189 C CA . CYS A 1 155 ? 5.841 -3.910 19.423 1.00 94.38 155 CYS A CA 1
ATOM 1190 C C . CYS A 1 155 ? 5.269 -4.310 18.052 1.00 94.38 155 CYS A C 1
ATOM 1192 O O . CYS A 1 155 ? 4.857 -3.465 17.253 1.00 94.38 155 CYS A O 1
ATOM 1194 N N . VAL A 1 156 ? 5.261 -5.618 17.760 1.00 92.44 156 VAL A N 1
ATOM 1195 C CA . VAL A 1 156 ? 4.909 -6.157 16.429 1.00 92.44 156 VAL A CA 1
ATOM 1196 C C . VAL A 1 156 ? 3.439 -5.926 16.077 1.00 92.44 156 VAL A C 1
ATOM 1198 O O . VAL A 1 156 ? 3.149 -5.509 14.959 1.00 92.44 156 VAL A O 1
ATOM 1201 N N . ASN A 1 157 ? 2.538 -6.142 17.037 1.00 94.81 157 ASN A N 1
ATOM 1202 C CA . ASN A 1 157 ? 1.087 -6.033 16.860 1.00 94.81 157 ASN A CA 1
ATOM 1203 C C . ASN A 1 157 ? 0.544 -4.711 17.420 1.00 94.81 157 ASN A C 1
ATOM 1205 O O . ASN A 1 157 ? -0.549 -4.665 17.992 1.00 94.81 157 ASN A O 1
ATOM 1209 N N . ASN A 1 158 ? 1.321 -3.629 17.286 1.00 96.19 158 ASN A N 1
ATOM 1210 C CA . ASN A 1 158 ? 0.805 -2.315 17.630 1.00 96.19 158 ASN A CA 1
ATOM 1211 C C . ASN A 1 158 ? -0.354 -1.934 16.704 1.00 96.19 158 ASN A C 1
ATOM 1213 O O . ASN A 1 158 ? -0.353 -2.235 15.512 1.00 96.19 158 ASN A O 1
ATOM 1217 N N . THR A 1 159 ? -1.335 -1.237 17.260 1.00 95.75 159 THR A N 1
ATOM 1218 C CA . THR A 1 159 ? -2.601 -0.931 16.583 1.00 95.75 159 THR A CA 1
ATOM 1219 C C . THR A 1 159 ? -2.467 -0.249 15.209 1.00 95.75 159 THR A C 1
ATOM 1221 O O . THR A 1 159 ? -3.217 -0.590 14.293 1.00 95.75 159 THR A O 1
ATOM 1224 N N . VAL A 1 160 ? -1.501 0.663 15.029 1.00 96.38 160 VAL A N 1
ATOM 1225 C CA . VAL A 1 160 ? -1.288 1.393 13.767 1.00 96.38 160 VAL A CA 1
ATOM 1226 C C . VAL A 1 160 ? -0.648 0.477 12.727 1.00 96.38 160 VAL A C 1
ATOM 1228 O O . VAL A 1 160 ? -1.118 0.403 11.592 1.00 96.38 160 VAL A O 1
ATOM 1231 N N . ARG A 1 161 ? 0.388 -0.277 13.110 1.00 96.06 161 ARG A N 1
ATOM 1232 C CA . ARG A 1 161 ? 1.023 -1.268 12.233 1.00 96.06 161 ARG A CA 1
ATOM 1233 C C . ARG A 1 161 ? 0.040 -2.358 11.820 1.00 96.06 161 ARG A C 1
ATOM 1235 O O . ARG A 1 161 ? -0.016 -2.711 10.648 1.00 96.06 161 ARG A O 1
ATOM 1242 N N . SER A 1 162 ? -0.773 -2.850 12.750 1.00 98.00 162 SER A N 1
ATOM 1243 C CA . SER A 1 162 ? -1.805 -3.850 12.473 1.00 98.00 162 SER A CA 1
ATOM 1244 C C . SER A 1 162 ? -2.872 -3.338 11.507 1.00 98.00 162 SER A C 1
ATOM 1246 O O . SER A 1 162 ? -3.287 -4.081 10.617 1.00 98.00 162 SER A O 1
ATOM 1248 N N . PHE A 1 163 ? -3.268 -2.067 11.618 1.00 98.25 163 PHE A N 1
ATOM 1249 C CA . PHE A 1 163 ? -4.145 -1.435 10.636 1.00 98.25 163 PHE A CA 1
ATOM 1250 C C . PHE A 1 163 ? -3.513 -1.402 9.243 1.00 98.25 163 PHE A C 1
ATOM 1252 O O . PHE A 1 163 ? -4.134 -1.879 8.294 1.00 98.25 163 PHE A O 1
ATOM 1259 N N . TRP A 1 164 ? -2.285 -0.887 9.108 1.00 97.81 164 TRP A N 1
ATOM 1260 C CA . TRP A 1 164 ? -1.629 -0.785 7.801 1.00 97.81 164 TRP A CA 1
ATOM 1261 C C . TRP A 1 164 ? -1.377 -2.158 7.186 1.00 97.81 164 TRP A C 1
ATOM 1263 O O . TRP A 1 164 ? -1.686 -2.356 6.017 1.00 97.81 164 TRP A O 1
ATOM 1273 N N . ASN A 1 165 ? -0.969 -3.147 7.986 1.00 98.19 165 ASN A N 1
ATOM 1274 C CA . ASN A 1 165 ? -0.892 -4.542 7.555 1.00 98.19 165 ASN A CA 1
ATOM 1275 C C . ASN A 1 165 ? -2.229 -5.027 6.972 1.00 98.19 165 ASN A C 1
ATOM 1277 O O . ASN A 1 165 ? -2.261 -5.686 5.929 1.00 98.19 165 ASN A O 1
ATOM 1281 N N . ARG A 1 166 ? -3.351 -4.706 7.631 1.00 98.50 166 ARG A N 1
ATOM 1282 C CA . ARG A 1 166 ? -4.680 -5.138 7.185 1.00 98.50 166 ARG A CA 1
ATOM 1283 C C . ARG A 1 166 ? -5.180 -4.401 5.953 1.00 98.50 166 ARG A C 1
ATOM 1285 O O . ARG A 1 166 ? -5.789 -5.033 5.084 1.00 98.50 166 ARG A O 1
ATOM 1292 N N . ALA A 1 167 ? -4.927 -3.102 5.875 1.00 98.19 167 ALA A N 1
ATOM 1293 C CA . ALA A 1 167 ? -5.274 -2.268 4.736 1.00 98.19 167 ALA A CA 1
ATOM 1294 C C . ALA A 1 167 ? -4.455 -2.665 3.494 1.00 98.19 167 ALA A C 1
ATOM 1296 O O . ALA A 1 167 ? -5.038 -2.894 2.434 1.00 98.19 167 ALA A O 1
ATOM 1297 N N . SER A 1 168 ? -3.147 -2.889 3.647 1.00 98.56 168 SER A N 1
ATOM 1298 C CA . SER A 1 168 ? -2.267 -3.450 2.612 1.00 98.56 168 SER A CA 1
ATOM 1299 C C . SER A 1 168 ? -2.729 -4.824 2.141 1.00 98.56 168 SER A C 1
ATOM 1301 O O . SER A 1 168 ? -2.800 -5.076 0.939 1.00 98.56 168 SER A O 1
ATOM 1303 N N . ALA A 1 169 ? -3.132 -5.703 3.067 1.00 98.56 169 ALA A N 1
ATOM 1304 C CA . ALA A 1 169 ? -3.713 -6.992 2.706 1.00 98.56 169 ALA A CA 1
ATOM 1305 C C . ALA A 1 169 ? -4.970 -6.832 1.834 1.00 98.56 169 ALA A C 1
ATOM 1307 O O . ALA A 1 169 ? -5.055 -7.449 0.776 1.00 98.56 169 ALA A O 1
ATOM 1308 N N . ALA A 1 170 ? -5.909 -5.966 2.237 1.00 97.94 170 ALA A N 1
ATOM 1309 C CA . ALA A 1 170 ? -7.132 -5.703 1.473 1.00 97.94 170 ALA A CA 1
ATOM 1310 C C . ALA A 1 170 ? -6.834 -5.153 0.071 1.00 97.94 170 ALA A C 1
ATOM 1312 O O . ALA A 1 170 ? -7.438 -5.583 -0.911 1.00 97.94 170 ALA A O 1
ATOM 1313 N N . PHE A 1 171 ? -5.897 -4.209 -0.018 1.00 97.75 171 PHE A N 1
ATOM 1314 C CA . PHE A 1 171 ? -5.500 -3.581 -1.272 1.00 97.75 171 PHE A CA 1
ATOM 1315 C C . PHE A 1 171 ? -4.845 -4.588 -2.222 1.00 97.75 171 PHE A C 1
ATOM 1317 O O . PHE A 1 171 ? -5.195 -4.644 -3.399 1.00 97.75 171 PHE A O 1
ATOM 1324 N N . ALA A 1 172 ? -3.978 -5.461 -1.708 1.00 97.69 172 ALA A N 1
ATOM 1325 C CA . ALA A 1 172 ? -3.380 -6.533 -2.495 1.00 97.69 172 ALA A CA 1
ATOM 1326 C C . ALA A 1 172 ? -4.394 -7.615 -2.920 1.00 97.69 172 ALA A C 1
ATOM 1328 O O . ALA A 1 172 ? -4.351 -8.070 -4.060 1.00 97.69 172 ALA A O 1
ATOM 1329 N N . ASP A 1 173 ? -5.357 -7.981 -2.067 1.00 97.12 173 ASP A N 1
ATOM 1330 C CA . ASP A 1 173 ? -6.428 -8.935 -2.413 1.00 97.12 173 ASP A CA 1
ATOM 1331 C C . ASP A 1 173 ? -7.371 -8.406 -3.518 1.00 97.12 173 ASP A C 1
ATOM 1333 O O . ASP A 1 173 ? -7.968 -9.178 -4.292 1.00 97.12 173 ASP A O 1
ATOM 1337 N N . ALA A 1 174 ? -7.512 -7.080 -3.586 1.00 96.69 174 ALA A N 1
ATOM 1338 C CA . ALA A 1 174 ? -8.288 -6.362 -4.590 1.00 96.69 174 ALA A CA 1
ATOM 1339 C C . ALA A 1 174 ? -7.520 -6.138 -5.908 1.00 96.69 174 ALA A C 1
ATOM 1341 O O . ALA A 1 174 ? -8.136 -5.778 -6.912 1.00 96.69 174 ALA A O 1
ATOM 1342 N N . ALA A 1 175 ? -6.207 -6.391 -5.931 1.00 96.31 175 ALA A N 1
ATOM 1343 C CA . ALA A 1 175 ? -5.354 -6.178 -7.092 1.00 96.31 175 ALA A CA 1
ATOM 1344 C C . ALA A 1 175 ? -5.849 -6.922 -8.345 1.00 96.31 175 ALA A C 1
ATOM 1346 O O . ALA A 1 175 ? -6.184 -8.112 -8.310 1.00 96.31 175 ALA A O 1
ATOM 1347 N N . CYS A 1 176 ? -5.877 -6.217 -9.478 1.00 95.81 176 CYS A N 1
ATOM 1348 C CA . CYS A 1 176 ? -6.346 -6.758 -10.750 1.00 95.81 176 CYS A CA 1
ATOM 1349 C C . CYS A 1 176 ? -5.713 -6.070 -11.964 1.00 95.81 176 CYS A C 1
ATOM 1351 O O . CYS A 1 176 ? -5.425 -4.872 -11.959 1.00 95.81 176 CYS A O 1
ATOM 1353 N N . GLY A 1 177 ? -5.560 -6.834 -13.047 1.00 94.56 177 GLY A N 1
ATOM 1354 C CA . GLY A 1 177 ? -4.925 -6.358 -14.271 1.00 94.56 177 GLY A CA 1
ATOM 1355 C C . GLY A 1 177 ? -3.422 -6.166 -14.092 1.00 94.56 177 GLY A C 1
ATOM 1356 O O . GLY A 1 177 ? -2.763 -7.007 -13.481 1.00 94.56 177 GLY A O 1
ATOM 1357 N N . ASP A 1 178 ? -2.879 -5.093 -14.652 1.00 92.38 178 ASP A N 1
ATOM 1358 C CA . ASP A 1 178 ? -1.472 -4.732 -14.471 1.00 92.38 178 ASP A CA 1
ATOM 1359 C C . ASP A 1 178 ? -1.273 -3.972 -13.147 1.00 92.38 178 ASP A C 1
ATOM 1361 O O . ASP A 1 178 ? -1.969 -3.000 -12.862 1.00 92.38 178 ASP A O 1
ATOM 1365 N N . VAL A 1 179 ? -0.329 -4.407 -12.317 1.00 94.50 179 VAL A N 1
ATOM 1366 C CA . VAL A 1 179 ? 0.021 -3.715 -11.068 1.00 94.50 179 VAL A CA 1
ATOM 1367 C C . VAL A 1 179 ? 1.433 -3.163 -11.155 1.00 94.50 179 VAL A C 1
ATOM 1369 O O . VAL A 1 179 ? 2.315 -3.758 -11.779 1.00 94.50 179 VAL A O 1
ATOM 1372 N N . THR A 1 180 ? 1.648 -2.006 -10.537 1.00 95.31 180 THR A N 1
ATOM 1373 C CA . THR A 1 180 ? 2.959 -1.349 -10.506 1.00 95.31 180 THR A CA 1
ATOM 1374 C C . THR A 1 180 ? 3.471 -1.292 -9.073 1.00 95.31 180 THR A C 1
ATOM 1376 O O . THR A 1 180 ? 2.682 -1.102 -8.153 1.00 95.31 180 THR A O 1
ATOM 1379 N N . ALA A 1 181 ? 4.781 -1.441 -8.877 1.00 96.75 181 ALA A N 1
ATOM 1380 C CA . ALA A 1 181 ? 5.435 -1.207 -7.594 1.00 96.75 181 ALA A CA 1
ATOM 1381 C C . ALA A 1 181 ? 6.606 -0.231 -7.759 1.00 96.75 181 ALA A C 1
ATOM 1383 O O . ALA A 1 181 ? 7.512 -0.495 -8.550 1.00 96.75 181 ALA A O 1
ATOM 1384 N N . MET A 1 182 ? 6.613 0.881 -7.021 1.00 96.56 182 MET A N 1
ATOM 1385 C CA . MET A 1 182 ? 7.763 1.791 -6.959 1.00 96.56 182 MET A CA 1
ATOM 1386 C C . MET A 1 182 ? 8.667 1.423 -5.781 1.00 96.56 182 MET A C 1
ATOM 1388 O O . MET A 1 182 ? 8.289 1.601 -4.625 1.00 96.56 182 MET A O 1
ATOM 1392 N N . LEU A 1 183 ? 9.874 0.932 -6.061 1.00 97.06 183 LEU A N 1
ATOM 1393 C CA . LEU A 1 183 ? 10.839 0.498 -5.043 1.00 97.06 183 LEU A CA 1
ATOM 1394 C C . LEU A 1 183 ? 12.041 1.438 -4.999 1.00 97.06 183 LEU A C 1
ATOM 1396 O O . LEU A 1 183 ? 12.443 1.990 -6.022 1.00 97.06 183 LEU A O 1
ATOM 1400 N N . ASN A 1 184 ? 12.643 1.609 -3.825 1.00 95.75 184 ASN A N 1
ATOM 1401 C CA . ASN A 1 184 ? 13.815 2.464 -3.680 1.00 95.75 184 ASN A CA 1
ATOM 1402 C C . ASN A 1 184 ? 15.067 1.759 -4.227 1.00 95.75 184 ASN A C 1
ATOM 1404 O O . ASN A 1 184 ? 15.602 0.848 -3.604 1.00 95.75 184 ASN A O 1
ATOM 1408 N N . GLY A 1 185 ? 15.549 2.194 -5.388 1.00 95.19 185 GLY A N 1
ATOM 1409 C CA . GLY A 1 185 ? 16.788 1.715 -6.008 1.00 95.19 185 GLY A CA 1
ATOM 1410 C C . GLY A 1 185 ? 18.051 2.398 -5.499 1.00 95.19 185 GLY A C 1
ATOM 1411 O O . GLY A 1 185 ? 19.149 2.098 -5.952 1.00 95.19 185 GLY A O 1
ATOM 1412 N N . SER A 1 186 ? 17.931 3.344 -4.571 1.00 93.50 186 SER A N 1
ATOM 1413 C CA . SER A 1 186 ? 19.073 4.058 -3.992 1.00 93.50 186 SER A CA 1
ATOM 1414 C C . SER A 1 186 ? 19.584 3.421 -2.695 1.00 93.50 186 SER A C 1
ATOM 1416 O O . SER A 1 186 ? 20.433 4.007 -2.022 1.00 93.50 186 SER A O 1
ATOM 1418 N N . ILE A 1 187 ? 19.073 2.238 -2.342 1.00 92.12 187 ILE A N 1
ATOM 1419 C CA . ILE A 1 187 ? 19.457 1.452 -1.166 1.00 92.12 187 ILE A CA 1
ATOM 1420 C C . ILE A 1 187 ? 19.965 0.068 -1.582 1.00 92.12 187 ILE A C 1
ATOM 1422 O O . ILE A 1 187 ? 19.658 -0.413 -2.668 1.00 92.12 187 ILE A O 1
ATOM 1426 N N . ALA A 1 188 ? 20.724 -0.581 -0.696 1.00 91.25 188 ALA A N 1
ATOM 1427 C CA . ALA A 1 188 ? 21.364 -1.871 -0.969 1.00 91.25 188 ALA A CA 1
ATOM 1428 C C . ALA A 1 188 ? 20.382 -3.039 -1.163 1.00 91.25 188 ALA A C 1
ATOM 1430 O O . ALA A 1 188 ? 20.749 -4.058 -1.732 1.00 91.25 188 ALA A O 1
ATOM 1431 N N . THR A 1 189 ? 19.153 -2.922 -0.657 1.00 93.69 189 THR A N 1
ATOM 1432 C CA . THR A 1 189 ? 18.144 -3.987 -0.731 1.00 93.69 189 THR A CA 1
ATOM 1433 C C . THR A 1 189 ? 16.781 -3.367 -1.048 1.00 93.69 189 THR A C 1
ATOM 1435 O O . THR A 1 189 ? 16.006 -3.100 -0.125 1.00 93.69 189 THR A O 1
ATOM 1438 N N . PRO A 1 190 ? 16.498 -3.070 -2.334 1.00 94.88 190 PRO A N 1
ATOM 1439 C CA . PRO A 1 190 ? 15.226 -2.484 -2.764 1.00 94.88 190 PRO A CA 1
ATOM 1440 C C . PRO A 1 190 ? 13.995 -3.307 -2.376 1.00 94.88 190 PRO A C 1
ATOM 1442 O O . PRO A 1 190 ? 12.956 -2.740 -2.036 1.00 94.88 190 PRO A O 1
ATOM 1445 N N . PHE A 1 191 ? 14.119 -4.637 -2.403 1.00 96.81 191 PHE A N 1
ATOM 1446 C CA . PHE A 1 191 ? 13.093 -5.563 -1.939 1.00 96.81 191 PHE A CA 1
ATOM 1447 C C . PHE A 1 191 ? 13.522 -6.213 -0.622 1.00 96.81 191 PHE A C 1
ATOM 1449 O O . PHE A 1 191 ? 14.345 -7.124 -0.589 1.00 96.81 191 PHE A O 1
ATOM 1456 N N . SER A 1 192 ? 12.981 -5.722 0.491 1.00 94.00 192 SER A N 1
ATOM 1457 C CA . SER A 1 192 ? 13.287 -6.269 1.811 1.00 94.00 192 SER A CA 1
ATOM 1458 C C . SER A 1 192 ? 12.321 -7.404 2.161 1.00 94.00 192 SER A C 1
ATOM 1460 O O . SER A 1 192 ? 11.117 -7.163 2.163 1.00 94.00 192 SER A O 1
ATOM 1462 N N . PRO A 1 193 ? 12.796 -8.601 2.555 1.00 91.94 193 PRO A N 1
ATOM 1463 C CA . PRO A 1 193 ? 11.921 -9.723 2.907 1.00 91.94 193 PRO A CA 1
ATOM 1464 C C . PRO A 1 193 ? 11.096 -9.484 4.183 1.00 91.94 193 PRO A C 1
ATOM 1466 O O . PRO A 1 193 ? 10.241 -10.299 4.517 1.00 91.94 193 PRO A O 1
ATOM 1469 N N . THR A 1 194 ? 11.350 -8.392 4.910 1.00 91.31 194 THR A N 1
ATOM 1470 C CA . THR A 1 194 ? 10.625 -8.005 6.127 1.00 91.31 194 THR A CA 1
ATOM 1471 C C . THR A 1 194 ? 9.676 -6.821 5.924 1.00 91.31 194 THR A C 1
ATOM 1473 O O . THR A 1 194 ? 9.006 -6.434 6.883 1.00 91.31 194 THR A O 1
ATOM 1476 N N . SER A 1 195 ? 9.596 -6.241 4.717 1.00 94.31 195 SER A N 1
ATOM 1477 C CA . SER A 1 195 ? 8.649 -5.155 4.429 1.00 94.31 195 SER A CA 1
ATOM 1478 C C . SER A 1 195 ? 7.211 -5.665 4.341 1.00 94.31 195 SER A C 1
ATOM 1480 O O . SER A 1 195 ? 6.965 -6.858 4.130 1.00 94.31 195 SER A O 1
ATOM 1482 N N . ILE A 1 196 ? 6.240 -4.763 4.470 1.00 96.06 196 ILE A N 1
ATOM 1483 C CA . ILE A 1 196 ? 4.822 -5.055 4.225 1.00 96.06 196 ILE A CA 1
ATOM 1484 C C . ILE A 1 196 ? 4.625 -5.485 2.774 1.00 96.06 196 ILE A C 1
ATOM 1486 O O . ILE A 1 196 ? 3.939 -6.479 2.522 1.00 96.06 196 ILE A O 1
ATOM 1490 N N . PHE A 1 197 ? 5.302 -4.814 1.837 1.00 97.44 197 PHE A N 1
ATOM 1491 C CA . PHE A 1 197 ? 5.260 -5.186 0.426 1.00 97.44 197 PHE A CA 1
ATOM 1492 C C . PHE A 1 197 ? 5.624 -6.667 0.225 1.00 97.44 197 PHE A C 1
ATOM 1494 O O . PHE A 1 197 ? 4.868 -7.410 -0.397 1.00 97.44 197 PHE A O 1
ATOM 1501 N N . ALA A 1 198 ? 6.721 -7.141 0.825 1.00 95.94 198 ALA A N 1
ATOM 1502 C CA . ALA A 1 198 ? 7.150 -8.535 0.700 1.00 95.94 198 ALA A CA 1
ATOM 1503 C C . ALA A 1 198 ? 6.290 -9.519 1.509 1.00 95.94 198 ALA A C 1
ATOM 1505 O O . ALA A 1 198 ? 5.887 -10.574 1.020 1.00 95.94 198 ALA A O 1
ATOM 1506 N N . THR A 1 199 ? 6.029 -9.205 2.777 1.00 95.88 199 THR A N 1
ATOM 1507 C CA . THR A 1 199 ? 5.429 -10.163 3.719 1.00 95.88 199 THR A CA 1
ATOM 1508 C C . THR A 1 199 ? 3.912 -10.254 3.610 1.00 95.88 199 THR A C 1
ATOM 1510 O O . THR A 1 199 ? 3.344 -11.280 3.994 1.00 95.88 199 THR A O 1
ATOM 1513 N N . ILE A 1 200 ? 3.257 -9.219 3.079 1.00 97.19 200 ILE A N 1
ATOM 1514 C CA . ILE A 1 200 ? 1.800 -9.110 3.021 1.00 97.19 200 ILE A CA 1
ATOM 1515 C C . ILE A 1 200 ? 1.312 -8.971 1.583 1.00 97.19 200 ILE A C 1
ATOM 1517 O O . ILE A 1 200 ? 0.489 -9.785 1.157 1.00 97.19 200 ILE A O 1
ATOM 1521 N N . GLU A 1 201 ? 1.780 -7.958 0.858 1.00 98.12 201 GLU A N 1
ATOM 1522 C CA . GLU A 1 201 ? 1.153 -7.538 -0.402 1.00 98.12 201 GLU A CA 1
ATOM 1523 C C . GLU A 1 201 ? 1.478 -8.501 -1.548 1.00 98.12 201 GLU A C 1
ATOM 1525 O O . GLU A 1 201 ? 0.567 -9.076 -2.143 1.00 98.12 201 GLU A O 1
ATOM 1530 N N . VAL A 1 202 ? 2.763 -8.775 -1.793 1.00 96.25 202 VAL A N 1
ATOM 1531 C CA . VAL A 1 202 ? 3.225 -9.687 -2.857 1.00 96.25 202 VAL A CA 1
ATOM 1532 C C . VAL A 1 202 ? 2.579 -11.069 -2.739 1.00 96.25 202 VAL A C 1
ATOM 1534 O O . VAL A 1 202 ? 2.101 -11.617 -3.730 1.00 96.25 202 VAL A O 1
ATOM 1537 N N . LYS A 1 203 ? 2.465 -11.596 -1.514 1.00 95.44 203 LYS A N 1
ATOM 1538 C CA . LYS A 1 203 ? 1.873 -12.918 -1.237 1.00 95.44 203 LYS A CA 1
ATOM 1539 C C . LYS A 1 203 ? 0.374 -13.010 -1.532 1.00 95.44 203 LYS A C 1
ATOM 1541 O O . LYS A 1 203 ? -0.185 -14.104 -1.509 1.00 95.44 203 LYS A O 1
ATOM 1546 N N . ARG A 1 204 ? -0.296 -11.877 -1.753 1.00 96.12 204 ARG A N 1
ATOM 1547 C CA . ARG A 1 204 ? -1.744 -11.795 -1.998 1.00 96.12 204 ARG A CA 1
ATOM 1548 C C . ARG A 1 204 ? -2.100 -11.557 -3.459 1.00 96.12 204 ARG A C 1
ATOM 1550 O O . ARG A 1 204 ? -3.272 -11.665 -3.818 1.00 96.12 204 ARG A O 1
ATOM 1557 N N . PHE A 1 205 ? -1.119 -11.307 -4.325 1.00 95.50 205 PHE A N 1
ATOM 1558 C CA . PHE A 1 205 ? -1.362 -11.237 -5.761 1.00 95.50 205 PHE A CA 1
ATOM 1559 C C . PHE A 1 205 ? -1.788 -12.598 -6.299 1.00 95.50 205 PHE A C 1
ATOM 1561 O O . PHE A 1 205 ? -1.011 -13.544 -6.321 1.00 95.50 205 PHE A O 1
ATOM 1568 N N . LYS A 1 206 ? -3.035 -12.683 -6.770 1.00 93.38 206 LYS A N 1
ATOM 1569 C CA . LYS A 1 206 ? -3.586 -13.911 -7.352 1.00 93.38 206 LYS A CA 1
ATOM 1570 C C . LYS A 1 206 ? -3.443 -13.879 -8.864 1.00 93.38 206 LYS A C 1
ATOM 1572 O O . LYS A 1 206 ? -4.029 -12.997 -9.500 1.00 93.38 206 LYS A O 1
ATOM 1577 N N . ALA A 1 207 ? -2.787 -14.876 -9.462 1.00 90.50 207 ALA A N 1
ATOM 1578 C CA . ALA A 1 207 ? -2.607 -14.928 -10.923 1.00 90.50 207 ALA A CA 1
ATOM 1579 C C . ALA A 1 207 ? -3.929 -14.984 -11.717 1.00 90.50 207 ALA A C 1
ATOM 1581 O O . ALA A 1 207 ? -3.959 -14.689 -12.909 1.00 90.50 207 ALA A O 1
ATOM 1582 N N . ALA A 1 208 ? -5.044 -15.342 -11.070 1.00 93.25 208 ALA A N 1
ATOM 1583 C CA . ALA A 1 208 ? -6.376 -15.281 -11.674 1.00 93.25 208 ALA A CA 1
ATOM 1584 C C . ALA A 1 208 ? -6.882 -13.843 -11.915 1.00 93.25 208 ALA A C 1
ATOM 1586 O O . ALA A 1 208 ? -7.746 -13.639 -12.766 1.00 93.25 208 ALA A O 1
ATOM 1587 N N . LYS A 1 209 ? -6.379 -12.853 -11.165 1.00 95.00 209 LYS A N 1
ATOM 1588 C CA . LYS A 1 209 ? -6.802 -11.443 -11.247 1.00 95.00 209 LYS A CA 1
ATOM 1589 C C . LYS A 1 209 ? -5.694 -10.530 -11.762 1.00 95.00 209 LYS A C 1
ATOM 1591 O O . LYS A 1 209 ? -5.969 -9.616 -12.541 1.00 95.00 209 LYS A O 1
ATOM 1596 N N . VAL A 1 210 ? -4.461 -10.763 -11.321 1.00 95.69 210 VAL A N 1
ATOM 1597 C CA . VAL A 1 210 ? -3.294 -9.943 -11.648 1.00 95.69 210 VAL A CA 1
ATOM 1598 C C . VAL A 1 210 ? -2.573 -10.545 -12.853 1.00 95.69 210 VAL A C 1
ATOM 1600 O O . VAL A 1 210 ? -2.238 -11.726 -12.871 1.00 95.69 210 VAL A O 1
ATOM 1603 N N . LYS A 1 211 ? -2.353 -9.720 -13.879 1.00 93.25 211 LYS A N 1
ATOM 1604 C CA . LYS A 1 211 ? -1.733 -10.097 -15.157 1.00 93.25 211 LYS A CA 1
ATOM 1605 C C . LYS A 1 211 ? -0.224 -9.892 -15.149 1.00 93.25 211 LYS A C 1
ATOM 1607 O O . LYS A 1 211 ? 0.515 -10.725 -15.678 1.00 93.25 211 LYS A O 1
ATOM 1612 N N . SER A 1 212 ? 0.228 -8.769 -14.598 1.00 94.19 212 SER A N 1
ATOM 1613 C CA . SER A 1 212 ? 1.644 -8.427 -14.537 1.00 94.19 212 SER A CA 1
ATOM 1614 C C . SER A 1 212 ? 1.977 -7.580 -13.317 1.00 94.19 212 SER A C 1
ATOM 1616 O O . SER A 1 212 ? 1.152 -6.780 -12.886 1.00 94.19 212 SER A O 1
ATOM 1618 N N . LEU A 1 213 ? 3.191 -7.754 -12.798 1.00 95.56 213 LEU A N 1
ATOM 1619 C CA . LEU A 1 213 ? 3.840 -6.855 -11.854 1.00 95.56 213 LEU A CA 1
ATOM 1620 C C . LEU A 1 213 ? 4.957 -6.106 -12.587 1.00 95.56 213 LEU A C 1
ATOM 1622 O O . LEU A 1 213 ? 5.898 -6.720 -13.093 1.00 95.56 213 LEU A O 1
ATOM 1626 N N . SER A 1 214 ? 4.852 -4.781 -12.635 1.00 94.94 214 SER A N 1
ATOM 1627 C CA . SER A 1 214 ? 5.890 -3.899 -13.170 1.00 94.94 214 SER A CA 1
ATOM 1628 C C . SER A 1 214 ? 6.569 -3.132 -12.039 1.00 94.94 214 SER A C 1
ATOM 1630 O O . SER A 1 214 ? 5.953 -2.300 -11.379 1.00 94.94 214 SER A O 1
ATOM 1632 N N . VAL A 1 215 ? 7.850 -3.400 -11.816 1.00 95.75 215 VAL A N 1
ATOM 1633 C CA . VAL A 1 215 ? 8.676 -2.703 -10.832 1.00 95.75 215 VAL A CA 1
ATOM 1634 C C . VAL A 1 215 ? 9.317 -1.477 -11.474 1.00 95.75 215 VAL A C 1
ATOM 1636 O O . VAL A 1 215 ? 10.055 -1.584 -12.454 1.00 95.75 215 VAL A O 1
ATOM 1639 N N . VAL A 1 216 ? 9.063 -0.312 -10.890 1.00 94.50 216 VAL A N 1
ATOM 1640 C CA . VAL A 1 216 ? 9.775 0.935 -11.169 1.00 94.50 216 VAL A CA 1
ATOM 1641 C C . VAL A 1 216 ? 10.772 1.145 -10.036 1.00 94.50 216 VAL A C 1
ATOM 1643 O O . VAL A 1 216 ? 10.416 1.520 -8.921 1.00 94.50 216 VAL A O 1
ATOM 1646 N N . LEU A 1 217 ? 12.035 0.851 -10.312 1.00 94.88 217 LEU A N 1
ATOM 1647 C CA . LEU A 1 217 ? 13.125 0.988 -9.361 1.00 94.88 217 LEU A CA 1
ATOM 1648 C C . LEU A 1 217 ? 13.634 2.436 -9.399 1.00 94.88 217 LEU A C 1
ATOM 1650 O O . LEU A 1 217 ? 14.290 2.842 -10.356 1.00 94.88 217 LEU A O 1
ATOM 1654 N N . VAL A 1 218 ? 13.295 3.225 -8.381 1.00 94.56 218 VAL A N 1
ATOM 1655 C CA . VAL A 1 218 ? 13.596 4.662 -8.314 1.00 94.56 218 VAL A CA 1
ATOM 1656 C C . VAL A 1 218 ? 15.045 4.873 -7.882 1.00 94.56 218 VAL A C 1
ATOM 1658 O O . VAL A 1 218 ? 15.402 4.629 -6.728 1.00 94.56 218 VAL A O 1
ATOM 1661 N N . THR A 1 219 ? 15.895 5.320 -8.803 1.00 93.69 219 THR A N 1
ATOM 1662 C CA . THR A 1 219 ? 17.338 5.492 -8.572 1.00 93.69 219 THR A CA 1
ATOM 1663 C C . THR A 1 219 ? 17.734 6.964 -8.468 1.00 93.69 219 THR A C 1
ATOM 1665 O O . THR A 1 219 ? 16.997 7.862 -8.874 1.00 93.69 219 THR A O 1
ATOM 1668 N N . LYS A 1 220 ? 18.950 7.226 -7.980 1.00 89.44 220 LYS A N 1
ATOM 1669 C CA . LYS A 1 220 ? 19.613 8.523 -8.168 1.00 89.44 220 LYS A CA 1
ATOM 1670 C C . LYS A 1 220 ? 20.207 8.603 -9.579 1.00 89.44 220 LYS A C 1
ATOM 1672 O O . LYS A 1 220 ? 20.379 7.590 -10.259 1.00 89.44 220 LYS A O 1
ATOM 1677 N N . GLU A 1 221 ? 20.562 9.809 -10.016 1.00 83.56 221 GLU A N 1
ATOM 1678 C CA . GLU A 1 221 ? 21.276 9.996 -11.283 1.00 83.56 221 GLU A CA 1
ATOM 1679 C C . GLU A 1 221 ? 22.586 9.208 -11.299 1.00 83.56 221 GLU A C 1
ATOM 1681 O O . GLU A 1 221 ? 23.447 9.403 -10.436 1.00 83.56 221 GLU A O 1
ATOM 1686 N N . ASN A 1 222 ? 22.734 8.324 -12.291 1.00 74.06 222 ASN A N 1
ATOM 1687 C CA . ASN A 1 222 ? 23.918 7.484 -12.505 1.00 74.06 222 ASN A CA 1
ATOM 1688 C C . ASN A 1 222 ? 24.362 6.672 -11.266 1.00 74.06 222 ASN A C 1
ATOM 1690 O O . ASN A 1 222 ? 25.527 6.284 -11.168 1.00 74.06 222 ASN A O 1
ATOM 1694 N N . LYS A 1 223 ? 23.468 6.452 -10.291 1.00 74.25 223 LYS A N 1
ATOM 1695 C CA . LYS A 1 223 ? 23.764 5.801 -9.008 1.00 74.25 223 LYS A CA 1
ATOM 1696 C C . LYS A 1 223 ? 22.553 5.023 -8.503 1.00 74.25 223 LYS A C 1
ATOM 1698 O O . LYS A 1 223 ? 21.444 5.546 -8.477 1.00 74.25 223 LYS A O 1
ATOM 1703 N N . GLY A 1 224 ? 22.786 3.817 -8.004 1.00 73.75 224 GLY A N 1
ATOM 1704 C CA . GLY A 1 224 ? 21.745 2.950 -7.455 1.00 73.75 224 GLY A CA 1
ATOM 1705 C C . GLY A 1 224 ? 21.914 1.512 -7.924 1.00 73.75 224 GLY A C 1
ATOM 1706 O O . GLY A 1 224 ? 22.814 1.208 -8.707 1.00 73.75 224 GLY A O 1
ATOM 1707 N N . THR A 1 225 ? 21.056 0.638 -7.420 1.00 83.00 225 THR A N 1
ATOM 1708 C CA . THR A 1 225 ? 20.941 -0.747 -7.870 1.00 83.00 225 THR A CA 1
ATOM 1709 C C . THR A 1 225 ? 20.261 -0.812 -9.238 1.00 83.00 225 THR A C 1
ATOM 1711 O O . THR A 1 225 ? 19.562 0.114 -9.663 1.00 83.00 225 THR A O 1
ATOM 1714 N N . THR A 1 226 ? 20.502 -1.902 -9.964 1.00 89.88 226 THR A N 1
ATOM 1715 C CA . THR A 1 226 ? 19.828 -2.196 -11.234 1.00 89.88 226 THR A CA 1
ATOM 1716 C C . THR A 1 226 ? 18.738 -3.239 -11.013 1.00 89.88 226 THR A C 1
ATOM 1718 O O . THR A 1 226 ? 18.600 -3.805 -9.930 1.00 89.88 226 THR A O 1
ATOM 1721 N N . CYS A 1 227 ? 17.972 -3.536 -12.060 1.00 92.44 227 CYS A N 1
ATOM 1722 C CA . CYS A 1 227 ? 16.991 -4.619 -12.032 1.00 92.44 227 CYS A CA 1
ATOM 1723 C C . CYS A 1 227 ? 17.595 -6.023 -11.876 1.00 92.44 227 CYS A C 1
ATOM 1725 O O . CYS A 1 227 ? 16.847 -6.969 -11.649 1.00 92.44 227 CYS A O 1
ATOM 1727 N N . ASP A 1 228 ? 18.921 -6.147 -11.971 1.00 93.31 228 ASP A N 1
ATOM 1728 C CA . ASP A 1 228 ? 19.648 -7.403 -11.779 1.00 93.31 228 ASP A CA 1
ATOM 1729 C C . ASP A 1 228 ? 20.004 -7.658 -10.304 1.00 93.31 228 ASP A C 1
ATOM 1731 O O . ASP A 1 228 ? 20.591 -8.695 -9.989 1.00 93.31 228 ASP A O 1
ATOM 1735 N N . ASP A 1 229 ? 19.667 -6.724 -9.402 1.00 95.31 229 ASP A N 1
ATOM 1736 C CA . ASP A 1 229 ? 19.918 -6.842 -7.966 1.00 95.31 229 ASP A CA 1
ATOM 1737 C C . ASP A 1 229 ? 19.329 -8.149 -7.392 1.00 95.31 229 ASP A C 1
ATOM 1739 O O . ASP A 1 229 ? 18.170 -8.474 -7.683 1.00 95.31 229 ASP A O 1
ATOM 1743 N N . PRO A 1 230 ? 20.075 -8.895 -6.551 1.00 95.88 230 PRO A N 1
ATOM 1744 C CA . PRO A 1 230 ? 19.606 -10.165 -6.000 1.00 95.88 230 PRO A CA 1
ATOM 1745 C C . PRO A 1 230 ? 18.255 -10.070 -5.284 1.00 95.88 230 PRO A C 1
ATOM 1747 O O . PRO A 1 230 ? 17.438 -10.979 -5.405 1.00 95.88 230 PRO A O 1
ATOM 1750 N N . SER A 1 231 ? 17.968 -8.953 -4.607 1.00 96.56 231 SER A N 1
ATOM 1751 C CA . SER A 1 231 ? 16.685 -8.785 -3.919 1.00 96.56 231 SER A CA 1
ATOM 1752 C C . SER A 1 231 ? 15.499 -8.717 -4.889 1.00 96.56 231 SER A C 1
ATOM 1754 O O . SER A 1 231 ? 14.407 -9.183 -4.572 1.00 96.56 231 SER A O 1
ATOM 1756 N N . LEU A 1 232 ? 15.699 -8.211 -6.109 1.00 96.38 232 LEU A N 1
ATOM 1757 C CA . LEU A 1 232 ? 14.663 -8.193 -7.145 1.00 96.38 232 LEU A CA 1
ATOM 1758 C C . LEU A 1 232 ? 14.478 -9.564 -7.803 1.00 96.38 232 LEU A C 1
ATOM 1760 O O . LEU A 1 232 ? 13.374 -9.888 -8.239 1.00 96.38 232 LEU A O 1
ATOM 1764 N N . GLN A 1 233 ? 15.523 -10.395 -7.821 1.00 94.38 233 GLN A N 1
ATOM 1765 C CA . GLN A 1 233 ? 15.388 -11.808 -8.182 1.00 94.38 233 GLN A CA 1
ATOM 1766 C C . GLN A 1 233 ? 14.592 -12.568 -7.119 1.00 94.38 233 GLN A C 1
ATOM 1768 O O . GLN A 1 233 ? 13.792 -13.436 -7.460 1.00 94.38 233 GLN A O 1
ATOM 1773 N N . ASP A 1 234 ? 14.778 -12.237 -5.841 1.00 95.50 234 ASP A N 1
ATOM 1774 C CA . ASP A 1 234 ? 13.990 -12.821 -4.757 1.00 95.50 234 ASP A CA 1
ATOM 1775 C C . ASP A 1 234 ? 12.516 -12.407 -4.855 1.00 95.50 234 ASP A C 1
ATOM 1777 O O . ASP A 1 234 ? 11.650 -13.275 -4.800 1.00 95.50 234 ASP A O 1
ATOM 1781 N N . LEU A 1 235 ? 12.213 -11.138 -5.158 1.00 95.75 235 LEU A N 1
ATOM 1782 C CA . LEU A 1 235 ? 10.845 -10.710 -5.490 1.00 95.75 235 LEU A CA 1
ATOM 1783 C C . LEU A 1 235 ? 10.244 -11.533 -6.638 1.00 95.75 235 LEU A C 1
ATOM 1785 O O . LEU A 1 235 ? 9.096 -11.970 -6.559 1.00 95.75 235 LEU A O 1
ATOM 1789 N N . GLN A 1 236 ? 11.011 -11.765 -7.705 1.00 93.88 236 GLN A N 1
ATOM 1790 C CA . GLN A 1 236 ? 10.542 -12.555 -8.842 1.00 93.88 236 GLN A CA 1
ATOM 1791 C C . GLN A 1 236 ? 10.243 -14.018 -8.463 1.00 93.88 236 GLN A C 1
ATOM 1793 O O . GLN A 1 236 ? 9.375 -14.633 -9.081 1.00 93.88 236 GLN A O 1
ATOM 1798 N N . LYS A 1 237 ? 10.926 -14.578 -7.456 1.00 93.38 237 LYS A N 1
ATOM 1799 C CA . LYS A 1 237 ? 10.646 -15.927 -6.931 1.00 93.38 237 LYS A CA 1
ATOM 1800 C C . LYS A 1 237 ? 9.399 -15.972 -6.042 1.00 93.38 237 LYS A C 1
ATOM 1802 O O . LYS A 1 237 ? 8.772 -17.024 -5.963 1.00 93.38 237 LYS A O 1
ATOM 1807 N N . GLU A 1 238 ? 9.055 -14.869 -5.377 1.00 92.38 238 GLU A N 1
ATOM 1808 C CA . GLU A 1 238 ? 7.893 -14.781 -4.476 1.00 92.38 238 GLU A CA 1
ATOM 1809 C C . GLU A 1 238 ? 6.554 -14.657 -5.225 1.00 92.38 238 GLU A C 1
ATOM 1811 O O . GLU A 1 238 ? 5.512 -15.050 -4.700 1.00 92.38 238 GLU A O 1
ATOM 1816 N N . ILE A 1 239 ? 6.551 -14.126 -6.452 1.00 90.62 239 ILE A N 1
ATOM 1817 C CA . ILE A 1 239 ? 5.335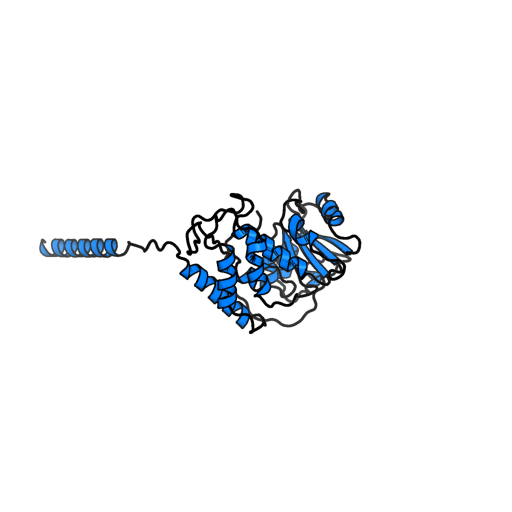 -14.032 -7.276 1.00 90.62 239 ILE A CA 1
ATOM 1818 C C . ILE A 1 239 ? 5.031 -15.357 -7.991 1.00 90.62 239 ILE A C 1
ATOM 1820 O O . ILE A 1 239 ? 5.930 -16.072 -8.433 1.00 90.62 239 ILE A O 1
ATOM 1824 N N . GLU A 1 240 ? 3.744 -15.692 -8.152 1.00 83.94 240 GLU A N 1
ATOM 1825 C CA . GLU A 1 240 ? 3.349 -16.905 -8.881 1.00 83.94 240 GLU A CA 1
ATOM 1826 C C . GLU A 1 240 ? 3.918 -16.910 -10.314 1.00 83.94 240 GLU A C 1
ATOM 1828 O O . GLU A 1 240 ? 3.843 -15.915 -11.033 1.00 83.94 240 GLU A O 1
ATOM 1833 N N . THR A 1 241 ? 4.388 -18.066 -10.792 1.00 78.12 241 THR A N 1
ATOM 1834 C CA . THR A 1 241 ? 5.060 -18.219 -12.103 1.00 78.12 241 THR A CA 1
ATOM 1835 C C . THR A 1 241 ? 4.232 -17.788 -13.319 1.00 78.12 241 THR A C 1
ATOM 1837 O O . THR A 1 241 ? 4.777 -17.587 -14.403 1.00 78.12 241 THR A O 1
ATOM 1840 N N . LYS A 1 242 ? 2.909 -17.656 -13.166 1.00 82.12 242 LYS A N 1
ATOM 1841 C CA . LYS A 1 242 ? 1.987 -17.195 -14.216 1.00 82.12 242 LYS A CA 1
ATOM 1842 C C . LYS A 1 242 ? 1.921 -15.668 -14.339 1.00 82.12 242 LYS A C 1
ATOM 1844 O O . LYS A 1 242 ? 1.418 -15.176 -15.349 1.00 82.12 242 LYS A O 1
ATOM 1849 N N . LEU A 1 243 ? 2.399 -14.927 -13.340 1.00 88.62 243 LEU A N 1
ATOM 1850 C CA . LEU A 1 243 ? 2.463 -13.469 -13.371 1.00 88.62 243 LEU A CA 1
ATOM 1851 C C . LEU A 1 243 ? 3.628 -13.022 -14.249 1.00 88.62 243 LEU A C 1
ATOM 1853 O O . LEU A 1 243 ? 4.765 -13.454 -14.074 1.00 88.62 243 LEU A O 1
ATOM 1857 N N . LYS A 1 244 ? 3.360 -12.109 -15.185 1.00 92.62 244 LYS A N 1
ATOM 1858 C CA . LYS A 1 244 ? 4.443 -11.459 -15.927 1.00 92.62 244 LYS A CA 1
ATOM 1859 C C . LYS A 1 244 ? 5.182 -10.503 -14.999 1.00 92.62 244 LYS A C 1
ATOM 1861 O O . LYS A 1 244 ? 4.549 -9.672 -14.355 1.00 92.62 244 LYS A O 1
ATOM 1866 N N . TYR A 1 245 ? 6.503 -10.584 -14.983 1.00 93.81 245 TYR A N 1
ATOM 1867 C CA . TYR A 1 245 ? 7.356 -9.690 -14.211 1.00 93.81 245 TYR A CA 1
ATOM 1868 C C . TYR A 1 245 ? 8.134 -8.771 -15.140 1.00 93.81 245 TYR A C 1
ATOM 1870 O O . TYR A 1 245 ? 8.747 -9.238 -16.099 1.00 93.81 245 TYR A O 1
ATOM 1878 N N . ASN A 1 246 ? 8.128 -7.478 -14.840 1.00 92.94 246 ASN A N 1
ATOM 1879 C CA . ASN A 1 246 ? 8.969 -6.497 -15.507 1.00 92.94 246 ASN A CA 1
ATOM 1880 C C . ASN A 1 246 ? 9.657 -5.639 -14.450 1.00 92.94 246 ASN A C 1
ATOM 1882 O O . ASN A 1 246 ? 9.041 -5.295 -13.447 1.00 92.94 246 ASN A O 1
ATOM 1886 N N . CYS A 1 247 ? 10.894 -5.226 -14.702 1.00 93.88 247 CYS A N 1
ATOM 1887 C CA . CYS A 1 247 ? 11.582 -4.254 -13.864 1.00 93.88 247 CYS A CA 1
ATOM 1888 C C . CYS A 1 247 ? 12.248 -3.192 -14.729 1.00 93.88 247 CYS A C 1
ATOM 1890 O O . CYS A 1 247 ? 12.790 -3.494 -15.795 1.00 93.88 247 CYS A O 1
ATOM 1892 N N . LYS A 1 248 ? 12.229 -1.946 -14.251 1.00 90.25 248 LYS A N 1
ATOM 1893 C CA . LYS A 1 248 ? 12.973 -0.850 -14.859 1.00 90.25 248 LYS A CA 1
ATOM 1894 C C . LYS A 1 248 ? 13.538 0.108 -13.822 1.00 90.25 248 LYS A C 1
ATOM 1896 O O . LYS A 1 248 ? 12.793 0.644 -13.009 1.00 90.25 248 LYS A O 1
ATOM 1901 N N . ALA A 1 249 ? 14.838 0.379 -13.917 1.00 92.44 249 ALA A N 1
ATOM 1902 C CA . ALA A 1 249 ? 15.477 1.469 -13.193 1.00 92.44 249 ALA A CA 1
ATOM 1903 C C . ALA A 1 249 ? 15.127 2.815 -13.842 1.00 92.44 249 ALA A C 1
ATOM 1905 O O . ALA A 1 249 ? 15.312 3.002 -15.049 1.00 92.44 249 ALA A O 1
ATOM 1906 N N . VAL A 1 250 ? 14.605 3.744 -13.043 1.00 91.25 250 VAL A N 1
ATOM 1907 C CA . VAL A 1 250 ? 14.209 5.085 -13.475 1.00 91.25 250 VAL A CA 1
ATOM 1908 C C . VAL A 1 250 ? 14.790 6.101 -12.492 1.00 91.25 250 VAL A C 1
ATOM 1910 O O . VAL A 1 250 ? 14.476 6.029 -11.303 1.00 91.25 250 VAL A O 1
ATOM 1913 N N . PRO A 1 251 ? 15.614 7.055 -12.957 1.00 92.19 251 PRO A N 1
ATOM 1914 C CA . PRO A 1 251 ? 16.088 8.128 -12.099 1.00 92.19 251 PRO A CA 1
ATOM 1915 C C . PRO A 1 251 ? 14.932 8.978 -11.566 1.00 92.19 251 PRO A C 1
ATOM 1917 O O . PRO A 1 251 ? 14.009 9.308 -12.313 1.00 92.19 251 PRO A O 1
ATOM 1920 N N . GLU A 1 252 ? 14.999 9.360 -10.292 1.00 92.50 252 GLU A N 1
ATOM 1921 C CA . GLU A 1 252 ? 13.967 10.162 -9.625 1.00 92.50 252 GLU A CA 1
ATOM 1922 C C . GLU A 1 252 ? 13.669 11.469 -10.377 1.00 92.50 252 GLU A C 1
ATOM 1924 O O . GLU A 1 252 ? 12.502 11.839 -10.505 1.00 92.50 252 GLU A O 1
ATOM 1929 N N . SER A 1 253 ? 14.690 12.111 -10.964 1.00 91.62 253 SER A N 1
ATOM 1930 C CA . SER A 1 253 ? 14.519 13.340 -11.754 1.00 91.62 253 SER A CA 1
ATOM 1931 C C . SER A 1 253 ? 13.553 13.152 -12.925 1.00 91.62 253 SER A C 1
ATOM 1933 O O . SER A 1 253 ? 12.724 14.014 -13.172 1.00 91.62 253 SER A O 1
ATOM 1935 N N . LYS A 1 254 ? 13.561 11.991 -13.596 1.00 88.88 254 LYS A N 1
ATOM 1936 C CA . LYS A 1 254 ? 12.647 11.717 -14.716 1.00 88.88 254 LYS A CA 1
ATOM 1937 C C . LYS A 1 254 ? 11.204 11.575 -14.255 1.00 88.88 254 LYS A C 1
ATOM 1939 O O . LYS A 1 254 ? 10.282 11.949 -14.978 1.00 88.88 254 LYS A O 1
ATOM 1944 N N . ILE A 1 255 ? 11.004 11.032 -13.056 1.00 89.75 255 ILE A N 1
ATOM 1945 C CA . ILE A 1 255 ? 9.675 10.945 -12.451 1.00 89.75 255 ILE A CA 1
ATOM 1946 C C . ILE A 1 255 ? 9.201 12.360 -12.096 1.00 89.75 255 ILE A C 1
ATOM 1948 O O . ILE A 1 255 ? 8.084 12.723 -12.454 1.00 89.75 255 ILE A O 1
ATOM 1952 N N . GLN A 1 256 ? 10.064 13.183 -11.490 1.00 91.12 256 GLN A N 1
ATOM 1953 C CA . GLN A 1 256 ? 9.788 14.591 -11.164 1.00 91.12 256 GLN A CA 1
ATOM 1954 C C . GLN A 1 256 ? 9.508 15.451 -12.408 1.00 91.12 256 GLN A C 1
ATOM 1956 O O . GLN A 1 256 ? 8.567 16.251 -12.420 1.00 91.12 256 GLN A O 1
ATOM 1961 N N . ASP A 1 257 ? 10.264 15.242 -13.483 1.00 89.25 257 ASP A N 1
ATOM 1962 C CA . ASP A 1 257 ? 10.026 15.872 -14.778 1.00 89.25 257 ASP A CA 1
ATOM 1963 C C . ASP A 1 257 ? 8.648 15.476 -15.303 1.00 89.25 257 ASP A C 1
ATOM 1965 O O . ASP A 1 257 ? 7.882 16.340 -15.730 1.00 89.25 257 ASP A O 1
ATOM 1969 N N . CYS A 1 258 ? 8.274 14.194 -15.208 1.00 86.12 258 CYS A N 1
ATOM 1970 C CA . CYS A 1 258 ? 6.941 13.774 -15.619 1.00 86.12 258 CYS A CA 1
ATOM 1971 C C . CYS A 1 258 ? 5.856 14.444 -14.772 1.00 86.12 258 CYS A C 1
ATOM 1973 O O . CYS A 1 258 ? 4.875 14.946 -15.315 1.00 86.12 258 CYS A O 1
ATOM 1975 N N . ILE A 1 259 ? 6.023 14.488 -13.452 1.00 87.56 259 ILE A N 1
ATOM 1976 C CA . ILE A 1 259 ? 5.093 15.157 -12.533 1.00 87.56 259 ILE A CA 1
ATOM 1977 C C . ILE A 1 259 ? 4.840 16.611 -12.955 1.00 87.56 259 ILE A C 1
ATOM 1979 O O . ILE A 1 259 ? 3.701 17.070 -12.920 1.00 87.56 259 ILE A O 1
ATOM 1983 N N . SER A 1 260 ? 5.880 17.304 -13.419 1.00 87.44 260 SER A N 1
ATOM 1984 C CA . SER A 1 260 ? 5.808 18.703 -13.862 1.00 87.44 260 SER A CA 1
ATOM 1985 C C . SER A 1 260 ? 5.144 18.896 -15.236 1.00 87.44 260 SER A C 1
ATOM 1987 O O . SER A 1 260 ? 4.824 20.023 -15.603 1.00 87.44 260 SER A O 1
ATOM 1989 N N . HIS A 1 261 ? 4.904 17.815 -15.987 1.00 84.94 261 HIS A N 1
ATOM 1990 C CA . HIS A 1 261 ? 4.319 17.834 -17.331 1.00 84.94 261 HIS A CA 1
ATOM 1991 C C . HIS A 1 261 ? 3.074 16.929 -17.399 1.00 84.94 261 HIS A C 1
ATOM 1993 O O . HIS A 1 261 ? 3.159 15.798 -17.897 1.00 84.94 261 HIS A O 1
ATOM 1999 N N . PRO A 1 262 ? 1.908 17.401 -16.915 1.00 74.75 262 PRO A N 1
ATOM 2000 C CA . PRO A 1 262 ? 0.705 16.579 -16.757 1.00 74.75 262 PRO A CA 1
ATOM 2001 C C . PRO A 1 262 ? 0.155 16.010 -18.074 1.00 74.75 262 PRO A C 1
ATOM 2003 O O . PRO A 1 262 ? -0.452 14.940 -18.056 1.00 74.75 262 PRO A O 1
ATOM 2006 N N . ASP A 1 263 ? 0.435 16.660 -19.209 1.00 77.69 263 ASP A N 1
ATOM 2007 C CA . ASP A 1 263 ? 0.039 16.207 -20.553 1.00 77.69 263 ASP A CA 1
ATOM 2008 C C . ASP A 1 263 ? 0.833 14.987 -21.049 1.00 77.69 263 ASP A C 1
ATOM 2010 O O . ASP A 1 263 ? 0.452 14.326 -22.018 1.00 77.69 263 ASP A O 1
ATOM 2014 N N . THR A 1 264 ? 1.948 14.663 -20.390 1.00 78.81 264 THR A N 1
ATOM 2015 C CA . THR A 1 264 ? 2.738 13.476 -20.717 1.00 78.81 264 THR A CA 1
ATOM 2016 C C . THR A 1 264 ? 1.894 12.230 -20.478 1.00 78.81 264 THR A C 1
ATOM 2018 O O . THR A 1 264 ? 1.344 12.050 -19.398 1.00 78.81 264 THR A O 1
ATOM 2021 N N . ALA A 1 265 ? 1.814 11.310 -21.439 1.00 78.62 265 ALA A N 1
ATOM 2022 C CA . ALA A 1 265 ? 1.117 10.047 -21.207 1.00 78.62 265 ALA A CA 1
ATOM 2023 C C . ALA A 1 265 ? 1.728 9.309 -20.000 1.00 78.62 265 ALA A C 1
ATOM 2025 O O . ALA A 1 265 ? 2.947 9.209 -19.884 1.00 78.62 265 ALA A O 1
ATOM 2026 N N . CYS A 1 266 ? 0.903 8.742 -19.121 1.00 73.56 266 CYS A N 1
ATOM 2027 C CA . CYS A 1 266 ? 1.368 8.059 -17.908 1.00 73.56 266 CYS A CA 1
ATOM 2028 C C . CYS A 1 266 ? 2.402 6.957 -18.187 1.00 73.56 266 CYS A C 1
ATOM 2030 O O . CYS A 1 266 ? 3.390 6.821 -17.469 1.00 73.56 266 CYS A O 1
ATOM 2032 N N . GLY A 1 267 ? 2.237 6.233 -19.300 1.00 67.75 267 GLY A N 1
ATOM 2033 C CA . GLY A 1 267 ? 3.200 5.227 -19.745 1.00 67.75 267 GLY A CA 1
ATOM 2034 C C . GLY A 1 267 ? 4.580 5.766 -20.097 1.00 67.75 267 GLY A C 1
ATOM 2035 O O . GLY A 1 267 ? 5.547 5.010 -20.033 1.00 67.75 267 GLY A O 1
ATOM 2036 N N . ALA A 1 268 ? 4.681 7.054 -20.428 1.00 70.62 268 ALA A N 1
ATOM 2037 C CA . ALA A 1 268 ? 5.940 7.727 -20.706 1.00 70.62 268 ALA A CA 1
ATOM 2038 C C . ALA A 1 268 ? 6.675 8.166 -19.426 1.00 70.62 268 ALA A C 1
ATOM 2040 O O . ALA A 1 268 ? 7.895 8.295 -19.462 1.00 70.62 268 ALA A O 1
ATOM 2041 N N . CYS A 1 269 ? 5.985 8.305 -18.283 1.00 70.00 269 CYS A N 1
ATOM 2042 C CA . CYS A 1 269 ? 6.614 8.707 -17.016 1.00 70.00 269 CYS A CA 1
ATOM 2043 C C . CYS A 1 269 ? 7.623 7.705 -16.469 1.00 70.00 269 CYS A C 1
ATOM 2045 O O . CYS A 1 269 ? 8.529 8.070 -15.727 1.00 70.00 269 CYS A O 1
ATOM 2047 N N . CYS A 1 270 ? 7.475 6.442 -16.848 1.00 65.38 270 CYS A N 1
ATOM 2048 C CA . CYS A 1 270 ? 8.393 5.378 -16.467 1.00 65.38 270 CYS A CA 1
ATOM 2049 C C . CYS A 1 270 ? 9.188 4.873 -17.685 1.00 65.38 270 CYS A C 1
ATOM 2051 O O . CYS A 1 270 ? 9.703 3.755 -17.682 1.00 65.38 270 CYS A O 1
ATOM 2053 N N . TYR A 1 271 ? 9.281 5.677 -18.756 1.00 54.22 271 TYR A N 1
ATOM 2054 C CA . TYR A 1 271 ? 9.914 5.298 -20.019 1.00 54.22 271 TYR A CA 1
ATOM 2055 C C . TYR A 1 271 ? 11.340 5.844 -20.155 1.00 54.22 271 TYR A C 1
ATOM 2057 O O . TYR A 1 271 ? 11.610 7.027 -19.980 1.00 54.22 271 TYR A O 1
ATOM 2065 N N . VAL A 1 272 ? 12.253 4.966 -20.572 1.00 39.41 272 VAL A N 1
ATOM 2066 C CA . VAL A 1 272 ? 13.574 5.303 -21.125 1.00 39.41 272 VAL A CA 1
ATOM 2067 C C . VAL A 1 272 ? 13.833 4.301 -22.251 1.00 39.41 272 VAL A C 1
ATOM 2069 O O . VAL A 1 272 ? 13.805 3.108 -21.978 1.00 39.41 272 VAL A O 1
ATOM 2072 N N . ALA A 1 273 ? 13.966 4.768 -23.497 1.00 35.47 273 ALA A N 1
ATOM 2073 C CA . ALA A 1 273 ? 14.358 4.021 -24.705 1.00 35.47 273 ALA A CA 1
ATOM 2074 C C . ALA A 1 273 ? 14.113 2.487 -24.705 1.00 35.47 273 ALA A C 1
ATOM 2076 O O . ALA A 1 273 ? 14.974 1.713 -24.306 1.00 35.47 273 ALA A O 1
ATOM 2077 N N . GLY A 1 274 ? 12.954 2.057 -25.224 1.00 36.06 274 GLY A N 1
ATOM 2078 C CA . GLY A 1 274 ? 12.697 0.667 -25.626 1.00 36.06 274 GLY A CA 1
ATOM 2079 C C . GLY A 1 274 ? 12.047 -0.210 -24.551 1.00 36.06 274 GLY A C 1
ATOM 2080 O O . GLY A 1 274 ? 12.693 -0.651 -23.611 1.00 36.06 274 GLY A O 1
ATOM 2081 N N . ASN A 1 275 ? 10.757 -0.494 -24.749 1.00 33.94 275 ASN A N 1
ATOM 2082 C CA . ASN A 1 275 ? 9.976 -1.592 -24.160 1.00 33.94 275 ASN A CA 1
ATOM 2083 C C . ASN A 1 275 ? 9.732 -1.593 -22.638 1.00 33.94 275 ASN A C 1
ATOM 2085 O O . ASN A 1 275 ? 10.220 -2.458 -21.923 1.00 33.94 275 ASN A O 1
ATOM 2089 N N . LEU A 1 276 ? 8.853 -0.697 -22.171 1.00 40.41 276 LEU A N 1
ATOM 2090 C CA . LEU A 1 276 ? 7.734 -1.056 -21.277 1.00 40.41 276 LEU A CA 1
ATOM 2091 C C . LEU A 1 276 ? 6.710 0.091 -21.253 1.00 40.41 276 LEU A C 1
ATOM 2093 O O . LEU A 1 276 ? 7.107 1.248 -21.155 1.00 40.41 276 LEU A O 1
ATOM 2097 N N . LYS A 1 277 ? 5.408 -0.201 -21.347 1.00 39.22 277 LYS A N 1
ATOM 2098 C CA . LYS A 1 277 ? 4.345 0.784 -21.091 1.00 39.22 277 LYS A CA 1
ATOM 2099 C C . LYS A 1 277 ? 3.938 0.646 -19.625 1.00 39.22 277 LYS A C 1
ATOM 2101 O O . LYS A 1 277 ? 3.436 -0.407 -19.254 1.00 39.22 277 LYS A O 1
ATOM 2106 N N . CYS A 1 278 ? 4.081 1.694 -18.820 1.00 46.41 278 CYS A N 1
ATOM 2107 C CA . CYS A 1 278 ? 3.241 1.841 -17.631 1.00 46.41 278 CYS A CA 1
ATOM 2108 C C . CYS A 1 278 ? 1.814 2.108 -18.134 1.00 46.41 278 CYS A C 1
ATOM 2110 O O . CYS A 1 278 ? 1.470 3.224 -18.513 1.00 46.41 278 CYS A O 1
ATOM 2112 N N . ILE A 1 279 ? 1.026 1.053 -18.336 1.00 42.25 279 ILE A N 1
ATOM 2113 C CA . ILE A 1 279 ? -0.285 1.183 -18.973 1.00 42.25 279 ILE A CA 1
ATOM 2114 C C . ILE A 1 279 ? -1.236 1.836 -17.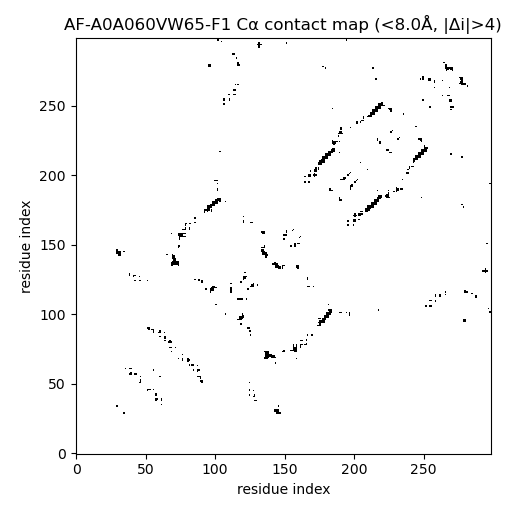971 1.00 42.25 279 ILE A C 1
ATOM 2116 O O . ILE A 1 279 ? -1.705 1.182 -17.053 1.00 42.25 279 ILE A O 1
ATOM 2120 N N . SER A 1 280 ? -1.586 3.099 -18.190 1.00 42.34 280 SER A N 1
ATOM 2121 C CA . SER A 1 280 ? -2.865 3.632 -17.727 1.00 42.34 280 SER A CA 1
ATOM 2122 C C . SER A 1 280 ? -3.596 4.261 -18.917 1.00 42.34 280 SER A C 1
ATOM 2124 O O . SER A 1 280 ? -2.981 4.827 -19.827 1.00 42.34 280 SER A O 1
ATOM 2126 N N . GLN A 1 281 ? -4.912 4.059 -18.980 1.00 32.91 281 GLN A N 1
ATOM 2127 C CA . GLN A 1 281 ? -5.769 4.697 -19.981 1.00 32.91 281 GLN A CA 1
ATOM 2128 C C . GLN A 1 281 ? -6.031 6.159 -19.575 1.00 32.91 281 GLN A C 1
ATOM 2130 O O . GLN A 1 281 ? -6.123 6.430 -18.379 1.00 32.91 281 GLN A O 1
ATOM 2135 N N . PRO A 1 282 ? -6.168 7.101 -20.526 1.00 31.02 282 PRO A N 1
ATOM 2136 C CA . PRO A 1 282 ? -6.483 8.490 -20.201 1.00 31.02 282 PRO A CA 1
ATOM 2137 C C . PRO A 1 282 ? -7.988 8.666 -19.920 1.00 31.02 282 PRO A C 1
ATOM 2139 O O . PRO A 1 282 ? -8.786 7.939 -20.510 1.00 31.02 282 PRO A O 1
ATOM 2142 N N . ILE A 1 283 ? -8.378 9.654 -19.090 1.00 33.44 283 ILE A N 1
ATOM 2143 C CA . ILE A 1 283 ? -9.323 10.761 -19.416 1.00 33.44 283 ILE A CA 1
ATOM 2144 C C . ILE A 1 283 ? -9.742 11.586 -18.163 1.00 33.44 283 ILE A C 1
ATOM 2146 O O . ILE A 1 283 ? -10.244 11.038 -17.191 1.00 33.44 283 ILE A O 1
ATOM 2150 N N . ARG A 1 284 ? -9.678 12.926 -18.336 1.00 29.48 284 ARG A N 1
ATOM 2151 C CA . ARG A 1 284 ? -10.297 14.080 -17.620 1.00 29.48 284 ARG A CA 1
ATOM 2152 C C . ARG A 1 284 ? -9.948 14.350 -16.141 1.00 29.48 284 ARG A C 1
ATOM 2154 O O . ARG A 1 284 ? -10.552 13.796 -15.236 1.00 29.48 284 ARG A O 1
ATOM 2161 N N . SER A 1 285 ? -9.091 15.373 -15.991 1.00 35.50 285 SER A N 1
ATOM 2162 C CA . SER A 1 285 ? -8.945 16.348 -14.886 1.00 35.50 285 SER A CA 1
ATOM 2163 C C . SER A 1 285 ? -10.134 16.447 -13.926 1.00 35.50 285 SER A C 1
ATOM 2165 O O . SER A 1 285 ? -11.249 16.553 -14.427 1.00 35.50 285 SER A O 1
ATOM 2167 N N . TYR A 1 286 ? -9.880 16.506 -12.604 1.00 32.53 286 TYR A N 1
ATOM 2168 C CA . TYR A 1 286 ? -10.374 17.565 -11.696 1.00 32.53 286 TYR A CA 1
ATOM 2169 C C . TYR A 1 286 ? -9.773 17.508 -10.265 1.00 32.53 286 TYR A C 1
ATOM 2171 O O . TYR A 1 286 ? -9.585 16.442 -9.699 1.00 32.53 286 TYR A O 1
ATOM 2179 N N . HIS A 1 287 ? -9.549 18.723 -9.736 1.00 32.25 287 HIS A N 1
ATOM 2180 C CA . HIS A 1 287 ? -9.394 19.253 -8.363 1.00 32.25 287 HIS A CA 1
ATOM 2181 C C . HIS A 1 287 ? -8.490 18.603 -7.288 1.00 32.25 287 HIS A C 1
ATOM 2183 O O . HIS A 1 287 ? -8.799 17.587 -6.679 1.00 32.25 287 HIS A O 1
ATOM 2189 N N . HIS A 1 288 ? -7.438 19.375 -6.972 1.00 34.47 288 HIS A N 1
ATOM 2190 C CA . HIS A 1 288 ? -6.469 19.275 -5.878 1.00 34.47 288 HIS A CA 1
ATOM 2191 C C . HIS A 1 288 ? -7.061 19.397 -4.465 1.00 34.47 288 HIS A C 1
ATOM 2193 O O . HIS A 1 288 ? -7.839 20.313 -4.187 1.00 34.47 288 HIS A O 1
ATOM 2199 N N . LEU A 1 289 ? -6.521 18.596 -3.543 1.00 33.25 289 LEU A N 1
ATOM 2200 C CA . LEU A 1 289 ? -6.454 18.898 -2.113 1.00 33.25 289 LEU A CA 1
ATOM 2201 C C . LEU A 1 289 ? -5.014 18.676 -1.635 1.00 33.25 289 LEU A C 1
ATOM 2203 O O . LEU A 1 289 ? -4.527 17.552 -1.652 1.00 33.25 289 LEU A O 1
ATOM 2207 N N . ASN A 1 290 ? -4.364 19.758 -1.199 1.00 28.94 290 ASN A N 1
ATOM 2208 C CA . ASN A 1 290 ? -3.038 19.731 -0.583 1.00 28.94 290 ASN A CA 1
ATOM 2209 C C . ASN A 1 290 ? -3.088 18.924 0.726 1.00 28.94 290 ASN A C 1
ATOM 2211 O O . ASN A 1 290 ? -3.795 19.325 1.657 1.00 28.94 290 ASN A O 1
ATOM 2215 N N . SER A 1 291 ? -2.291 17.860 0.847 1.00 30.70 291 SER A N 1
ATOM 2216 C CA . SER A 1 291 ? -1.979 17.252 2.147 1.00 30.70 291 SER A CA 1
ATOM 2217 C C . SER A 1 291 ? -0.558 17.619 2.573 1.00 30.70 291 SER A C 1
ATOM 2219 O O . SER A 1 291 ? 0.412 17.182 1.960 1.00 30.70 291 SER A O 1
ATOM 2221 N N . LEU A 1 292 ? -0.449 18.437 3.622 1.00 26.62 292 LEU A N 1
ATOM 2222 C CA . LEU A 1 292 ? 0.802 18.735 4.322 1.00 26.62 292 LEU A CA 1
ATOM 2223 C C . LEU A 1 292 ? 1.283 17.512 5.121 1.00 26.62 292 LEU A C 1
ATOM 2225 O O . LEU A 1 292 ? 0.484 16.795 5.724 1.00 26.62 292 LEU A O 1
ATOM 2229 N N . ASP A 1 293 ? 2.602 17.325 5.110 1.00 28.61 293 ASP A N 1
ATOM 2230 C CA . ASP A 1 293 ? 3.365 16.212 5.679 1.00 28.61 293 ASP A CA 1
ATOM 2231 C C . ASP A 1 293 ? 3.145 15.967 7.184 1.0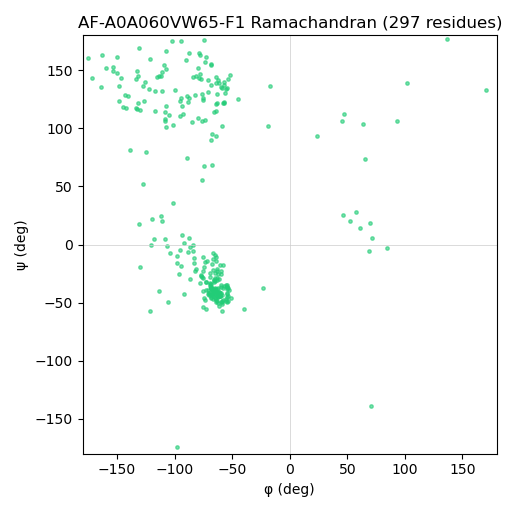0 28.61 293 ASP A C 1
ATOM 2233 O O . ASP A 1 293 ? 3.347 16.873 7.991 1.00 28.61 293 ASP A O 1
ATOM 2237 N N . PHE A 1 294 ? 2.862 14.711 7.565 1.00 26.22 294 PHE A N 1
ATOM 2238 C CA . PHE A 1 294 ? 3.548 13.951 8.630 1.00 26.22 294 PHE A CA 1
ATOM 2239 C C . PHE A 1 294 ? 3.024 12.494 8.692 1.00 26.22 294 PHE A C 1
ATOM 2241 O O . PHE A 1 294 ? 1.907 12.213 8.275 1.00 26.22 294 PHE A O 1
ATOM 2248 N N . VAL A 1 295 ? 3.807 11.599 9.311 1.00 33.66 295 VAL A N 1
ATOM 2249 C CA . VAL A 1 295 ? 3.475 10.244 9.834 1.00 33.66 295 VAL A CA 1
ATOM 2250 C C . VAL A 1 295 ? 3.882 9.013 9.005 1.00 33.66 295 VAL A C 1
ATOM 2252 O O . VAL A 1 295 ? 3.829 8.953 7.776 1.00 33.66 295 VAL A O 1
ATOM 2255 N N . ALA A 1 296 ? 4.346 8.040 9.794 1.00 29.66 296 ALA A N 1
ATOM 2256 C CA . ALA A 1 296 ? 5.059 6.812 9.511 1.00 29.66 296 ALA A CA 1
ATOM 2257 C C . ALA A 1 296 ? 4.272 5.793 8.679 1.00 29.66 296 ALA A C 1
ATOM 2259 O O . ALA A 1 296 ? 3.327 5.169 9.155 1.00 29.66 296 ALA A O 1
ATOM 2260 N N . THR A 1 297 ? 4.767 5.549 7.474 1.00 32.59 297 THR A N 1
ATOM 2261 C CA . THR A 1 297 ? 4.650 4.258 6.798 1.00 32.59 297 THR A CA 1
ATOM 2262 C C . THR A 1 297 ? 6.041 3.940 6.256 1.00 32.59 297 THR A C 1
ATOM 2264 O O . THR A 1 297 ? 6.593 4.739 5.509 1.00 32.59 297 THR A O 1
ATOM 2267 N N . GLU A 1 298 ? 6.610 2.837 6.755 1.00 37.28 298 GLU A N 1
ATOM 2268 C CA . GLU A 1 298 ? 7.934 2.262 6.452 1.00 37.28 298 GLU A CA 1
ATOM 2269 C C . GLU A 1 298 ? 9.135 3.235 6.407 1.00 37.28 298 GLU A C 1
ATOM 2271 O O . GLU A 1 298 ? 9.344 3.965 5.441 1.00 37.28 298 GLU A O 1
ATOM 2276 N N . ILE A 1 299 ? 9.983 3.176 7.444 1.00 35.34 299 ILE A N 1
ATOM 2277 C CA . ILE A 1 299 ? 11.370 3.680 7.390 1.00 35.34 299 ILE A CA 1
ATOM 2278 C C . ILE A 1 299 ? 12.226 2.717 6.547 1.00 35.34 299 ILE A C 1
ATOM 2280 O O . ILE A 1 299 ? 12.132 1.484 6.760 1.00 35.34 299 ILE A O 1
#

Solvent-accessible surface area (backbone atoms only — not comparable to full-atom values): 16718 Å² total; per-residue (Å²): 130,67,69,66,57,53,54,54,51,54,53,54,52,51,49,52,56,55,56,64,68,69,65,76,68,76,82,67,69,68,47,41,68,58,58,53,48,53,36,35,54,42,39,52,52,46,42,76,71,62,85,43,51,85,82,52,49,48,67,58,45,49,52,32,50,50,65,35,36,45,42,27,50,36,55,68,19,60,35,72,44,41,47,60,29,61,72,60,54,67,76,84,66,60,60,30,22,43,35,46,66,43,74,33,65,66,67,51,49,60,34,44,74,59,33,94,44,45,43,40,63,55,73,34,75,72,29,42,42,48,58,61,66,66,53,28,24,33,59,94,29,90,53,42,35,58,66,93,51,73,51,83,81,76,32,85,29,11,44,59,54,14,43,51,55,38,51,43,36,52,53,23,62,48,46,29,38,40,33,37,31,39,26,26,13,68,48,98,55,48,48,44,80,82,37,63,53,49,67,42,26,50,72,38,56,44,66,94,47,27,51,28,44,37,36,41,26,38,17,45,83,99,44,58,54,58,69,81,36,69,38,51,53,50,52,60,67,65,42,59,91,80,38,43,78,46,67,42,67,41,40,48,65,53,43,53,53,33,48,76,37,69,87,53,57,55,24,56,44,76,50,70,91,80,90,65,71,48,62,46,80,88,86,82,90,84,88,87,78,91,80,81,90,61,74,92,73,73,133

Secondary structure (DSSP, 8-state):
-HHHHHHHHHHHHHHHHHHHTS--------BHHHHHHHHHHHHHHHHHHS---TT--HHHHHHHHHHTTTBS-TTB--GGGGHHHHHH------TT-BEEEES-HHHHHHHHHH-TT-B-GGGSHHHHHHTT---EEEBTEEEEESSS---TTT-TB-HHHHHHHHHHHHHHHT--EEEEEEEETTSS-SS-TTSHIIIIIGGG--TTTEEEEEEEEEEBTTBS--TT-HHHHHHHHHS-TTSEEEEEEEEHHHHHHHHH-TTS-GGGTT--SSS---------------------S--

Foldseek 3Di:
DPPVVVVVVVVVVVVVVVVVVPPPPPPPQVWQVNLLVLLLVQLVVCVVPPVAPPQQDSVQLSVLLLQQAAQHDQQPRALCSSVSNLVSGDDAAPELAEEAEAPCVPLVCLQVQLEVRHAYLCNDSLNVSCPPAAWHYHHPGRIIHRPPFDDPPNHPNRSSNSNVLNSLLSNLLNYAEEYEYEFAQQDLARADCPASCNVHRQLNNDLVGYAEYEYEHEAAVVHGHACVRVNNVVSVVSHDPRHHYHYGYDYSVLLVVCSVPRPPDPQCSSDDPDDDGSDDDDDDDDDGDDDDDDDDDHD

InterPro domains:
  IPR003193 ADP-ribosyl cyclase (CD38/157) [PF02267] (34-265)
  IPR003193 ADP-ribosyl cyclase (CD38/157) [PTHR10912] (4-266)

Mean predicted aligned error: 10.79 Å

pLDDT: mean 82.3, std 20.99, range [26.22, 98.62]

Organism: Oncorhynchus mykiss (NCBI:txid8022)